Protein AF-A0A353LWE1-F1 (afdb_monomer)

Solvent-accessible surface area (backbone atoms only — not comparable to full-atom values): 15645 Å² total; per-residue (Å²): 136,87,60,65,72,41,51,32,38,30,89,88,64,45,60,30,33,24,75,43,72,78,77,54,36,38,29,34,40,31,90,94,47,74,47,78,42,52,43,58,72,36,57,80,78,50,35,41,57,70,51,67,69,59,40,54,48,51,54,48,54,39,51,53,53,52,50,52,52,51,51,53,50,51,51,52,48,50,52,51,51,52,51,50,52,51,51,53,51,51,53,55,50,51,50,51,61,74,66,60,74,90,57,68,58,28,21,36,41,32,65,41,57,73,72,51,45,53,48,27,70,74,70,39,36,46,74,53,50,60,32,89,60,71,98,56,44,74,38,47,37,60,54,54,68,34,33,41,60,17,39,43,35,37,25,38,62,60,91,88,54,61,64,69,65,23,18,36,43,29,38,27,31,28,18,80,84,46,48,21,76,74,45,72,83,20,64,47,44,39,27,94,77,43,60,50,78,50,54,74,74,57,14,71,74,37,38,46,32,38,43,47,58,45,85,94,46,47,87,56,70,76,91,85,64,78,50,45,44,77,38,46,50,65,47,54,52,45,52,38,51,55,48,33,63,71,28,61,96,45,96,56,24,67,61,44,44,52,38,42,52,51,48,24,60,61,62,75,50,55,80,93,70,61,64,80,71,71,2,27,52,45,64,73,74,108

Sequence (286 aa):
MNLLDEQVTHKSFGQGSVVACDGSYVEVAFALGTKKFVFPDVFGTHLALVDPKLAKFVAGVKKDIEAERREKEAELARKRAAEEAKRQRLLAREKLIKSHKLSPVSQVAFWCDEEEQEKVFAEGKVFTGLKKSGVNAGEPNRLVRLHHNSCCVITAREEDAPEKERRVVGLFMVGESFVGKLCEDGYIPAHSEYRLRLSDEEARKLPFWKYYVNERYPKNMTWNSGRHRYFDNVWAAQILQDIVALKEGTDEYEQVQGFLEHFCEMNRLRETDVPSPNGALVRASA

Foldseek 3Di:
DDQAQFWKQFPPQGIWGWHDDDQQWTWTQGPVGIDIDGPPVCDPPTIDTPDPVVSVVSVVVVVVVVVVVVVVVVVVVVVVVVVVVVVVVLVVLVVCQVPDDFDQWQEKEFEDDPVQVVVCVVVQKHAQDADCDDPRGPWGDQSQSHDQLYKYWYWYDDPPDDLQQIWTFWMFGFDHSDGSVPDRRRITGGHPQGIDGDDPVLRSVGGLQLAAADPVCQLDRDDPPPGMDTDGLLSVLQSLVVVLVVCVPHPCNVSSVVNSVSSCVSNVHDSVPRDGRDGSSNVVVD

Structure (mmCIF, N/CA/C/O backbone):
data_AF-A0A353LWE1-F1
#
_entry.id   AF-A0A353LWE1-F1
#
loop_
_atom_site.group_PDB
_atom_site.id
_atom_site.type_symbol
_atom_site.label_atom_id
_atom_site.label_alt_id
_atom_site.label_comp_id
_atom_site.label_asym_id
_atom_site.label_entity_id
_atom_site.label_seq_id
_atom_site.pdbx_PDB_ins_code
_atom_site.Cartn_x
_atom_site.Cartn_y
_atom_site.Cartn_z
_atom_site.occupancy
_atom_site.B_iso_or_equiv
_atom_site.auth_seq_id
_atom_site.auth_comp_id
_atom_site.auth_asym_id
_atom_site.auth_atom_id
_atom_site.pdbx_PDB_model_num
ATOM 1 N N . MET A 1 1 ? -16.636 1.028 55.916 1.00 60.69 1 MET A N 1
ATOM 2 C CA . MET A 1 1 ? -17.848 1.582 56.561 1.00 60.69 1 MET A CA 1
ATOM 3 C C . MET A 1 1 ? -18.399 0.510 57.484 1.00 60.69 1 MET A C 1
ATOM 5 O O . MET A 1 1 ? -18.414 -0.633 57.051 1.00 60.69 1 MET A O 1
ATOM 9 N N . ASN A 1 2 ? -18.797 0.840 58.715 1.00 74.81 2 ASN A N 1
ATOM 10 C CA . ASN A 1 2 ? -19.420 -0.129 59.614 1.00 74.81 2 ASN A CA 1
ATOM 11 C C . ASN A 1 2 ? -20.916 0.183 59.725 1.00 74.81 2 ASN A C 1
ATOM 13 O O . ASN A 1 2 ? -21.268 1.271 60.164 1.00 74.81 2 ASN A O 1
ATOM 17 N N . LEU A 1 3 ? -21.756 -0.732 59.245 1.00 82.75 3 LEU A N 1
ATOM 18 C CA . LEU A 1 3 ? -23.216 -0.653 59.352 1.00 82.75 3 LEU A CA 1
ATOM 19 C C . LEU A 1 3 ? -23.757 -1.650 60.385 1.00 82.75 3 LEU A C 1
ATOM 21 O O . LEU A 1 3 ? -24.967 -1.777 60.485 1.00 82.75 3 LEU A O 1
ATOM 25 N N . LEU A 1 4 ? -22.896 -2.386 61.101 1.00 85.94 4 LEU A N 1
ATOM 26 C CA . LEU A 1 4 ? -23.334 -3.331 62.132 1.00 85.94 4 LEU A CA 1
ATOM 27 C C . LEU A 1 4 ? -24.161 -2.627 63.209 1.00 85.94 4 LEU A C 1
ATOM 29 O O . LEU A 1 4 ? -23.844 -1.512 63.611 1.00 85.94 4 LEU A O 1
ATOM 33 N N . ASP A 1 5 ? -25.208 -3.317 63.652 1.00 86.81 5 ASP A N 1
ATOM 34 C CA . ASP A 1 5 ? -26.162 -2.917 64.688 1.00 86.81 5 ASP A CA 1
ATOM 35 C C . ASP A 1 5 ? -27.030 -1.691 64.354 1.00 86.81 5 ASP A C 1
ATOM 37 O O . ASP A 1 5 ? -27.892 -1.296 65.145 1.00 86.81 5 ASP A O 1
ATOM 41 N N . GLU A 1 6 ? -26.891 -1.134 63.148 1.00 87.94 6 GLU A N 1
ATOM 42 C CA . GLU A 1 6 ? -27.698 -0.004 62.702 1.00 87.94 6 GLU A CA 1
ATOM 43 C C . GLU A 1 6 ? -29.158 -0.398 62.460 1.00 87.94 6 GLU A C 1
ATOM 45 O O . GLU A 1 6 ? -29.471 -1.448 61.886 1.00 87.94 6 GLU A O 1
ATOM 50 N N . GLN A 1 7 ? -30.068 0.485 62.875 1.00 91.69 7 GLN A N 1
ATOM 51 C CA . GLN A 1 7 ? -31.507 0.288 62.724 1.00 91.69 7 GLN A CA 1
ATOM 52 C C . GLN A 1 7 ? -31.971 0.708 61.329 1.00 91.69 7 GLN A C 1
ATOM 54 O O . GLN A 1 7 ? -31.709 1.821 60.855 1.00 91.69 7 GLN A O 1
ATOM 59 N N . VAL A 1 8 ? -32.721 -0.178 60.680 1.00 91.75 8 VAL A N 1
ATOM 60 C CA . VAL A 1 8 ? -33.311 0.040 59.360 1.00 91.75 8 VAL A CA 1
ATOM 61 C C . VAL A 1 8 ? -34.802 -0.265 59.376 1.00 91.75 8 VAL A C 1
ATOM 63 O O . VAL A 1 8 ? -35.296 -1.079 60.152 1.00 91.75 8 VAL A O 1
ATOM 66 N N . THR A 1 9 ? -35.543 0.378 58.482 1.00 91.00 9 THR A N 1
ATOM 67 C CA . THR A 1 9 ? -36.961 0.093 58.248 1.00 91.00 9 THR A CA 1
ATOM 68 C C . THR A 1 9 ? -37.151 -0.451 56.838 1.00 91.00 9 THR A C 1
ATOM 70 O O . THR A 1 9 ? -36.756 0.189 55.862 1.00 91.00 9 THR A O 1
ATOM 73 N N . HIS A 1 10 ? -37.771 -1.625 56.729 1.00 92.56 10 HIS A N 1
ATOM 74 C CA . HIS A 1 10 ? -38.186 -2.233 55.469 1.00 92.56 10 HIS A CA 1
ATOM 75 C C . HIS A 1 10 ? -39.689 -2.053 55.247 1.00 92.56 10 HIS A C 1
ATOM 77 O O . HIS A 1 10 ? -40.486 -2.292 56.155 1.00 92.56 10 HIS A O 1
ATOM 83 N N . LYS A 1 11 ? -40.101 -1.733 54.014 1.00 85.81 11 LYS A N 1
ATOM 84 C CA . LYS A 1 11 ? -41.517 -1.483 53.664 1.00 85.81 11 LYS A CA 1
ATOM 85 C C . LYS A 1 11 ? -42.469 -2.635 54.016 1.00 85.81 11 LYS A C 1
ATOM 87 O O . LYS A 1 11 ? -43.617 -2.382 54.353 1.00 85.81 11 LYS A O 1
ATOM 92 N N . SER A 1 12 ? -42.001 -3.882 53.934 1.00 86.81 12 SER A N 1
ATOM 93 C CA . SER A 1 12 ? -42.822 -5.085 54.178 1.00 86.81 12 SER A CA 1
ATOM 94 C C . SER A 1 12 ? -42.460 -5.850 55.452 1.00 86.81 12 SER A C 1
ATOM 96 O O . SER A 1 12 ? -43.273 -6.629 55.930 1.00 86.81 12 SER A O 1
ATOM 98 N N . PHE A 1 13 ? -41.243 -5.673 55.980 1.00 87.50 13 PHE A N 1
ATOM 99 C CA . PHE A 1 13 ? -40.741 -6.465 57.118 1.00 87.50 13 PHE A CA 1
ATOM 100 C C . PHE A 1 13 ? -40.644 -5.645 58.409 1.00 87.50 13 PHE A C 1
ATOM 102 O O . PHE A 1 13 ? -40.306 -6.193 59.453 1.00 87.50 13 PHE A O 1
ATOM 109 N N . GLY A 1 14 ? -40.976 -4.351 58.353 1.00 88.56 14 GLY A N 1
ATOM 110 C CA . GLY A 1 14 ? -40.934 -3.466 59.509 1.00 88.56 14 GLY A CA 1
ATOM 111 C C . GLY A 1 14 ? -39.504 -3.113 59.912 1.00 88.56 14 GLY A C 1
ATOM 112 O O . GLY A 1 14 ? -38.623 -2.982 59.060 1.00 88.56 14 GLY A O 1
ATOM 113 N N . GLN A 1 15 ? -39.291 -2.913 61.210 1.00 92.44 15 GLN A N 1
ATOM 114 C CA . GLN A 1 15 ? -37.983 -2.575 61.770 1.00 92.44 15 GLN A CA 1
ATOM 115 C C . GLN A 1 15 ? -37.067 -3.801 61.826 1.00 92.44 15 GLN A C 1
ATOM 117 O O . GLN A 1 15 ? -37.515 -4.910 62.122 1.00 92.44 15 GLN A O 1
ATOM 122 N N . GLY A 1 16 ? -35.784 -3.587 61.555 1.00 92.06 16 GLY A N 1
ATOM 123 C CA . GLY A 1 16 ? -34.746 -4.600 61.690 1.00 92.06 16 GLY A CA 1
ATOM 124 C C . GLY A 1 16 ? -33.384 -3.985 61.992 1.00 92.06 16 GLY A C 1
ATOM 125 O O . GLY A 1 16 ? -33.179 -2.787 61.791 1.00 92.06 16 GLY A O 1
ATOM 126 N N . SER A 1 17 ? -32.454 -4.814 62.457 1.00 93.00 17 SER A N 1
ATOM 127 C CA . SER A 1 17 ? -31.071 -4.427 62.752 1.00 93.00 17 SER A CA 1
ATOM 128 C C . SER A 1 17 ? -30.100 -5.079 61.774 1.00 93.00 17 SER A C 1
ATOM 130 O O . SER A 1 17 ? -30.246 -6.249 61.414 1.00 93.00 17 SER A O 1
ATOM 132 N N . VAL A 1 18 ? -29.104 -4.329 61.312 1.00 92.25 18 VAL A N 1
ATOM 133 C CA . VAL A 1 18 ? -28.056 -4.868 60.438 1.00 92.25 18 VAL A CA 1
ATOM 134 C C . VAL A 1 18 ? -27.132 -5.780 61.248 1.00 92.25 18 VAL A C 1
ATOM 136 O O . VAL A 1 18 ? -26.546 -5.357 62.236 1.00 92.25 18 VAL A O 1
ATOM 139 N N . VAL A 1 19 ? -26.970 -7.027 60.808 1.00 92.69 19 VAL A N 1
ATOM 140 C CA . VAL A 1 19 ? -26.135 -8.038 61.482 1.00 92.69 19 VAL A CA 1
ATOM 141 C C . VAL A 1 19 ? -24.838 -8.346 60.735 1.00 92.69 19 VAL A C 1
ATOM 143 O O . VAL A 1 19 ? -23.894 -8.847 61.336 1.00 92.69 19 VAL A O 1
ATOM 146 N N . ALA A 1 20 ? -24.761 -8.037 59.436 1.00 90.12 20 ALA A N 1
ATOM 147 C CA . ALA A 1 20 ? -23.528 -8.148 58.656 1.00 90.12 20 ALA A CA 1
ATOM 148 C C . ALA A 1 20 ? -23.545 -7.226 57.426 1.00 90.12 20 ALA A C 1
ATOM 150 O O . ALA A 1 20 ? -24.601 -6.950 56.853 1.00 90.12 20 ALA A O 1
ATOM 151 N N . CYS A 1 21 ? -22.367 -6.770 56.994 1.00 86.94 21 CYS A N 1
ATOM 152 C CA . CYS A 1 21 ? -22.181 -6.029 55.747 1.00 86.94 21 CYS A CA 1
ATOM 153 C C . CYS A 1 21 ? -20.771 -6.277 55.192 1.00 86.94 21 CYS A C 1
ATOM 155 O O . CYS A 1 21 ? -19.790 -6.018 55.886 1.00 86.94 21 CYS A O 1
ATOM 157 N N . ASP A 1 22 ? -20.670 -6.761 53.952 1.00 82.31 22 ASP A N 1
ATOM 158 C CA . ASP A 1 22 ? -19.397 -7.116 53.294 1.00 82.31 22 ASP A CA 1
ATOM 159 C C . ASP A 1 22 ? -19.059 -6.214 52.089 1.00 82.31 22 ASP A C 1
ATOM 161 O O . ASP A 1 22 ? -18.153 -6.499 51.308 1.00 82.31 22 ASP A O 1
ATOM 165 N N . GLY A 1 23 ? -19.790 -5.107 51.927 1.00 79.75 23 GLY A N 1
ATOM 166 C CA . GLY A 1 23 ? -19.620 -4.156 50.825 1.00 79.75 23 GLY A CA 1
ATOM 167 C C . GLY A 1 23 ? -20.309 -4.557 49.517 1.00 79.75 23 GLY A C 1
ATOM 168 O O . GLY A 1 23 ? -20.506 -3.692 48.670 1.00 79.75 23 GLY A O 1
ATOM 169 N N . SER A 1 24 ? -20.736 -5.815 49.361 1.00 85.75 24 SER A N 1
ATOM 170 C CA . SER A 1 24 ? -21.603 -6.260 48.252 1.00 85.75 24 SER A CA 1
ATOM 171 C C . SER A 1 24 ? -23.026 -6.546 48.724 1.00 85.75 24 SER A C 1
ATOM 173 O O . SER A 1 24 ? -23.991 -6.342 47.985 1.00 85.75 24 SER A O 1
ATOM 175 N N . TYR A 1 25 ? -23.171 -6.983 49.973 1.00 89.88 25 TYR A N 1
ATOM 176 C CA . TYR A 1 25 ? -24.445 -7.311 50.586 1.00 89.88 25 TYR A CA 1
ATOM 177 C C . TYR A 1 25 ? -24.551 -6.762 52.007 1.00 89.88 25 TYR A C 1
ATOM 179 O O . TYR A 1 25 ? -23.557 -6.570 52.707 1.00 89.88 25 TYR A O 1
ATOM 187 N N . VAL A 1 26 ? -25.795 -6.554 52.433 1.00 92.06 26 VAL A N 1
ATOM 188 C CA . VAL A 1 26 ? -26.170 -6.264 53.816 1.00 92.06 26 VAL A CA 1
ATOM 189 C C . VAL A 1 26 ? -27.161 -7.318 54.298 1.00 92.06 26 VAL A C 1
ATOM 191 O O . VAL A 1 26 ? -28.110 -7.668 53.591 1.00 92.06 26 VAL A O 1
ATOM 194 N N . GLU A 1 27 ? -26.938 -7.838 55.497 1.00 93.44 27 GLU A N 1
ATOM 195 C CA . GLU A 1 27 ? -27.828 -8.781 56.165 1.00 93.44 27 GLU A CA 1
ATOM 196 C C . GLU A 1 27 ? -28.519 -8.084 57.330 1.00 93.44 27 GLU A C 1
ATOM 198 O O . GLU A 1 27 ? -27.875 -7.436 58.153 1.00 93.44 27 GLU A O 1
ATOM 203 N N . VAL A 1 28 ? -29.843 -8.201 57.379 1.00 93.81 28 VAL A N 1
ATOM 204 C CA . VAL A 1 28 ? -30.696 -7.514 58.349 1.00 93.81 28 VAL A CA 1
ATOM 205 C C . VAL A 1 28 ? -31.562 -8.538 59.068 1.00 93.81 28 VAL A C 1
ATOM 207 O O . VAL A 1 28 ? -32.264 -9.320 58.421 1.00 93.81 28 VAL A O 1
ATOM 210 N N . ALA A 1 29 ? -31.526 -8.525 60.396 1.00 94.88 29 ALA A N 1
ATOM 211 C CA . ALA A 1 29 ? -32.402 -9.310 61.250 1.00 94.88 29 ALA A CA 1
ATOM 212 C C . ALA A 1 29 ? -33.735 -8.579 61.458 1.00 94.88 29 ALA A C 1
ATOM 214 O O . ALA A 1 29 ? -33.775 -7.483 62.015 1.00 94.88 29 ALA A O 1
ATOM 215 N N . PHE A 1 30 ? -34.832 -9.197 61.018 1.00 93.44 30 PHE A N 1
ATOM 216 C CA . PHE A 1 30 ? -36.201 -8.761 61.306 1.00 93.44 30 PHE A CA 1
ATOM 217 C C . PHE A 1 30 ? -36.863 -9.717 62.300 1.00 93.44 30 PHE A C 1
ATOM 219 O O . PHE A 1 30 ? -36.387 -10.831 62.518 1.00 93.44 30 PHE A O 1
ATOM 226 N N . ALA A 1 31 ? -38.033 -9.339 62.823 1.00 88.12 31 ALA A N 1
ATOM 227 C CA . ALA A 1 31 ? -38.826 -10.195 63.713 1.00 88.12 31 ALA A CA 1
ATOM 228 C C . ALA A 1 31 ? -39.162 -11.578 63.110 1.00 88.12 31 ALA A C 1
ATOM 230 O O . ALA A 1 31 ? -39.303 -12.554 63.839 1.00 88.12 31 ALA A O 1
ATOM 231 N N . LEU A 1 32 ? -39.270 -11.666 61.778 1.00 84.50 32 LEU A N 1
ATOM 232 C CA . LEU A 1 32 ? -39.581 -12.898 61.039 1.00 84.50 32 LEU A CA 1
ATOM 233 C C . LEU A 1 32 ? -38.331 -13.605 60.472 1.00 84.50 32 LEU A C 1
ATOM 235 O O . LEU A 1 32 ? -38.458 -14.512 59.649 1.00 84.50 32 LEU A O 1
ATOM 239 N N . GLY A 1 33 ? -37.131 -13.183 60.881 1.00 90.38 33 GLY A N 1
ATOM 240 C CA . GLY A 1 33 ? -35.852 -13.789 60.506 1.00 90.38 33 GLY A CA 1
ATOM 241 C C . GLY A 1 33 ? -34.908 -12.859 59.739 1.00 90.38 33 GLY A C 1
ATOM 242 O O . GLY A 1 33 ? -35.242 -11.722 59.395 1.00 90.38 33 GLY A O 1
ATOM 243 N N . THR A 1 34 ? -33.706 -13.363 59.462 1.00 93.69 34 THR A N 1
ATOM 244 C CA . THR A 1 34 ? -32.640 -12.624 58.770 1.00 93.69 34 THR A CA 1
ATOM 245 C C . THR A 1 34 ? -32.831 -12.650 57.255 1.00 93.69 34 THR A C 1
ATOM 247 O O . THR A 1 34 ? -33.134 -13.691 56.666 1.00 93.69 34 THR A O 1
ATOM 250 N N . LYS A 1 35 ? -32.651 -11.499 56.602 1.00 92.75 35 LYS A N 1
ATOM 251 C CA . LYS A 1 35 ? -32.722 -11.344 55.142 1.00 92.75 35 LYS A CA 1
ATOM 252 C C . LYS A 1 35 ? -31.462 -10.667 54.613 1.00 92.75 35 LYS A C 1
ATOM 254 O O . LYS A 1 35 ? -30.941 -9.750 55.240 1.00 92.75 35 LYS A O 1
ATOM 259 N N . LYS A 1 36 ? -31.013 -11.101 53.436 1.00 92.88 36 LYS A N 1
ATOM 260 C CA . LYS A 1 36 ? -29.840 -10.576 52.730 1.00 92.88 36 LYS A CA 1
ATOM 261 C C . LYS A 1 36 ? -30.272 -9.716 51.547 1.00 92.88 36 LYS A C 1
ATOM 263 O O . LYS A 1 36 ? -31.155 -10.117 50.790 1.00 92.88 36 LYS A O 1
ATOM 268 N N . PHE A 1 37 ? -29.639 -8.562 51.375 1.00 92.19 37 PHE A N 1
ATOM 269 C CA . PHE A 1 37 ? -29.932 -7.609 50.306 1.00 92.19 37 PHE A CA 1
ATOM 270 C C . PHE A 1 37 ? -28.657 -7.090 49.647 1.00 92.19 37 PHE A C 1
ATOM 272 O O . PHE A 1 37 ? -27.597 -7.088 50.266 1.00 92.19 37 PHE A O 1
ATOM 279 N N . VAL A 1 38 ? -28.765 -6.613 48.406 1.00 91.00 38 VAL A N 1
ATOM 280 C CA . VAL A 1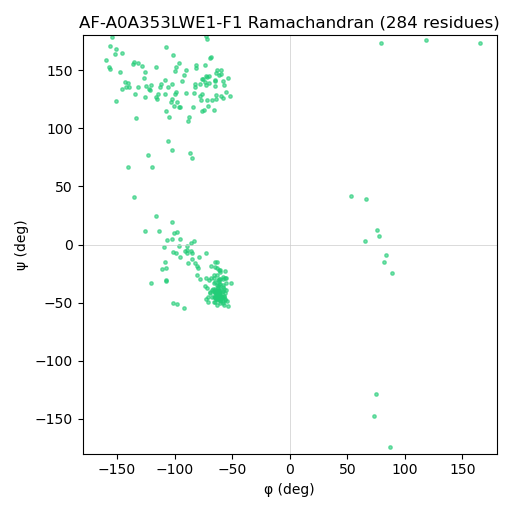 38 ? -27.633 -6.058 47.648 1.00 91.00 38 VAL A CA 1
ATOM 281 C C . VAL A 1 38 ? -27.297 -4.648 48.137 1.00 91.00 38 VAL A C 1
ATOM 283 O O . VAL A 1 38 ? -28.153 -3.760 48.137 1.00 91.00 38 VAL A O 1
ATOM 286 N N . PHE A 1 39 ? -26.045 -4.433 48.529 1.00 88.81 39 PHE A N 1
ATOM 287 C CA . PHE A 1 39 ? -25.507 -3.131 48.912 1.00 88.81 39 PHE A CA 1
ATOM 288 C C . PHE A 1 39 ? -24.876 -2.418 47.699 1.00 88.81 39 PHE A C 1
ATOM 290 O O . PHE A 1 39 ? -24.278 -3.078 46.852 1.00 88.81 39 PHE A O 1
ATOM 297 N N . PRO A 1 40 ? -24.955 -1.078 47.601 1.00 89.75 40 PRO A N 1
ATOM 298 C CA . PRO A 1 40 ? -25.818 -0.170 48.364 1.00 89.75 40 PRO A CA 1
ATOM 299 C C . PRO A 1 40 ? -27.238 -0.071 47.775 1.00 89.75 40 PRO A C 1
ATOM 301 O O . PRO A 1 40 ? -28.055 0.707 48.267 1.00 89.75 40 PRO A O 1
ATOM 304 N N . ASP A 1 41 ? -27.544 -0.837 46.722 1.00 89.25 41 ASP A N 1
ATO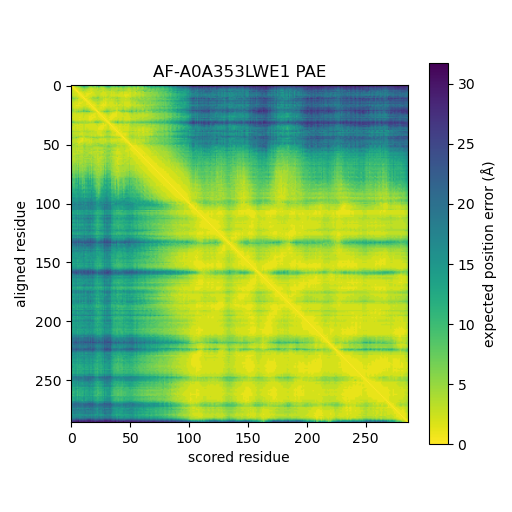M 305 C CA . ASP A 1 41 ? -28.733 -0.655 45.882 1.00 89.25 41 ASP A CA 1
ATOM 306 C C . ASP A 1 41 ? -30.066 -0.800 46.636 1.00 89.25 41 ASP A C 1
ATOM 308 O O . ASP A 1 41 ? -31.029 -0.120 46.274 1.00 89.25 41 ASP A O 1
ATOM 312 N N . VAL A 1 42 ? -30.110 -1.609 47.706 1.00 89.75 42 VAL A N 1
ATOM 313 C CA . VAL A 1 42 ? -31.287 -1.809 48.576 1.00 89.75 42 VAL A CA 1
ATOM 314 C C . VAL A 1 42 ? -31.700 -0.555 49.358 1.00 89.75 42 VAL A C 1
ATOM 316 O O . VAL A 1 42 ? -32.881 -0.382 49.694 1.00 89.75 42 VAL A O 1
ATOM 319 N N . PHE A 1 43 ? -30.745 0.324 49.665 1.00 88.06 43 PHE A N 1
ATOM 320 C CA . PHE A 1 43 ? -31.002 1.519 50.457 1.00 88.06 43 PHE A CA 1
ATOM 321 C C . PHE A 1 43 ? -31.700 2.586 49.599 1.00 88.06 43 PHE A C 1
ATOM 323 O O . PHE A 1 43 ? -31.291 2.894 48.476 1.00 88.06 43 PHE A O 1
ATOM 330 N N . GLY A 1 44 ? -32.802 3.128 50.125 1.00 80.12 44 GLY A N 1
ATOM 331 C CA . GLY A 1 44 ? -33.690 4.083 49.450 1.00 80.12 44 GLY A CA 1
ATOM 332 C C . GLY A 1 44 ? -34.826 3.442 48.637 1.00 80.12 44 GLY A C 1
ATOM 333 O O . GLY A 1 44 ? -35.877 4.058 48.474 1.00 80.12 44 GLY A O 1
ATOM 334 N N . THR A 1 45 ? -34.674 2.197 48.176 1.00 83.69 45 THR A N 1
ATOM 335 C CA . THR A 1 45 ? -35.731 1.429 47.483 1.00 83.69 45 THR A CA 1
ATOM 336 C C . THR A 1 45 ? -36.549 0.593 48.458 1.00 83.69 45 THR A C 1
ATOM 338 O O . THR A 1 45 ? -37.780 0.724 48.503 1.00 83.69 45 THR A O 1
ATOM 341 N N . HIS A 1 46 ? -35.869 -0.237 49.250 1.00 86.81 46 HIS A N 1
ATOM 342 C CA . HIS A 1 46 ? -36.493 -1.223 50.136 1.00 86.81 46 HIS A CA 1
ATOM 343 C C . HIS A 1 46 ? -36.133 -1.022 51.608 1.00 86.81 46 HIS A C 1
ATOM 345 O O . HIS A 1 46 ? -36.994 -1.254 52.455 1.00 86.81 46 HIS A O 1
ATOM 351 N N . LEU A 1 47 ? -34.916 -0.550 51.904 1.00 89.12 47 LEU A N 1
ATOM 352 C CA . LEU A 1 47 ? -34.454 -0.232 53.257 1.00 89.12 47 LEU A CA 1
ATOM 353 C C . LEU A 1 47 ? -34.228 1.271 53.438 1.00 89.12 47 LEU A C 1
ATOM 355 O O . LEU A 1 47 ? -33.611 1.922 52.593 1.00 89.12 47 LEU A O 1
ATOM 359 N N . ALA A 1 48 ? -34.687 1.810 54.565 1.00 89.75 48 ALA A N 1
ATOM 360 C CA . ALA A 1 48 ? -34.377 3.160 55.024 1.00 89.75 48 ALA A CA 1
ATOM 361 C C . ALA A 1 48 ? -33.592 3.091 56.340 1.00 89.75 48 ALA A C 1
ATOM 363 O O . ALA A 1 48 ? -34.039 2.439 57.281 1.00 89.75 48 ALA A O 1
ATOM 364 N N . LEU A 1 49 ? -32.432 3.747 56.399 1.00 89.19 49 LEU A N 1
ATOM 365 C CA . LEU A 1 49 ? -31.661 3.904 57.636 1.00 89.19 49 LEU A CA 1
ATOM 366 C C . LEU A 1 49 ? -32.357 4.905 58.557 1.00 89.19 49 LEU A C 1
ATOM 368 O O . LEU A 1 49 ? -32.824 5.945 58.091 1.00 89.19 49 LEU A O 1
ATOM 372 N N . VAL A 1 50 ? -32.409 4.588 59.850 1.00 87.31 50 VAL A N 1
ATOM 373 C CA . VAL A 1 50 ? -32.988 5.484 60.859 1.00 87.31 50 VAL A CA 1
ATOM 374 C C . VAL A 1 50 ? -32.054 6.666 61.145 1.00 87.31 50 VAL A C 1
ATOM 376 O O . VAL A 1 50 ? -32.548 7.778 61.316 1.00 87.31 50 VAL A O 1
ATOM 379 N N . ASP A 1 51 ? -30.727 6.468 61.133 1.00 86.94 51 ASP A N 1
ATOM 380 C CA . ASP A 1 51 ? -29.755 7.565 61.271 1.00 86.94 51 ASP A CA 1
ATOM 381 C C . ASP A 1 51 ? -29.650 8.396 59.971 1.00 86.94 51 ASP A C 1
ATOM 383 O O . ASP A 1 51 ? -29.154 7.901 58.947 1.00 86.94 51 ASP A O 1
ATOM 387 N N . PRO A 1 52 ? -30.031 9.691 59.997 1.00 84.62 52 PRO A N 1
ATOM 388 C CA . PRO A 1 52 ? -29.937 10.573 58.838 1.00 84.62 52 PRO A CA 1
ATOM 389 C C . PRO A 1 52 ? -28.503 10.790 58.329 1.00 84.62 52 PRO A C 1
ATOM 391 O O . PRO A 1 52 ? -28.307 11.022 57.131 1.00 84.62 52 PRO A O 1
ATOM 394 N N . LYS A 1 53 ? -27.488 10.741 59.207 1.00 85.50 53 LYS A N 1
ATOM 395 C CA . LYS A 1 53 ? -26.081 10.941 58.817 1.00 85.50 53 LYS A CA 1
ATOM 396 C C . LYS A 1 53 ? -25.570 9.749 58.016 1.00 85.50 53 LYS A C 1
ATOM 398 O O . LYS A 1 53 ? -25.039 9.938 56.918 1.00 85.50 53 LYS A O 1
ATOM 403 N N . LEU A 1 54 ? -25.787 8.535 58.520 1.00 84.69 54 LEU A N 1
ATOM 404 C CA . LEU A 1 54 ? -25.459 7.296 57.814 1.00 84.69 54 LEU A CA 1
ATOM 405 C C . LEU A 1 54 ? -26.260 7.147 56.517 1.00 84.69 54 LEU A C 1
ATOM 407 O O . LEU A 1 54 ? -25.682 6.785 55.492 1.00 84.69 54 LEU A O 1
ATOM 411 N N . ALA A 1 55 ? -27.546 7.514 56.509 1.00 85.75 55 ALA A N 1
ATOM 412 C CA . ALA A 1 55 ? -28.364 7.516 55.294 1.00 85.75 55 ALA A CA 1
ATOM 413 C C . ALA A 1 55 ? -27.759 8.399 54.186 1.00 85.75 55 ALA A C 1
ATOM 415 O O . ALA A 1 55 ? -27.662 7.978 53.030 1.00 85.75 55 ALA A O 1
ATOM 416 N N . LYS A 1 56 ? -27.293 9.607 54.538 1.00 86.81 56 LYS A N 1
ATOM 417 C CA . LYS A 1 56 ? -26.623 10.516 53.596 1.00 86.81 56 LYS A CA 1
ATOM 418 C C . LYS A 1 56 ? -25.295 9.945 53.093 1.00 86.81 56 LYS A C 1
ATOM 420 O O . LYS A 1 56 ? -24.981 10.106 51.916 1.00 86.81 56 LYS A O 1
ATOM 425 N N . PHE A 1 57 ? -24.539 9.268 53.957 1.00 85.94 57 PHE A N 1
ATOM 426 C CA . PHE A 1 57 ? -23.293 8.610 53.567 1.00 85.94 57 PHE A CA 1
ATOM 427 C C . PHE A 1 57 ? -23.538 7.457 52.582 1.00 85.94 57 PHE A C 1
ATOM 429 O O . PHE A 1 57 ? -22.915 7.432 51.524 1.00 85.94 57 PHE A O 1
ATOM 436 N N . VAL A 1 58 ? -24.480 6.545 52.869 1.00 87.31 58 VAL A N 1
ATOM 437 C CA . VAL A 1 58 ? -24.824 5.432 51.959 1.00 87.31 58 VAL A CA 1
ATOM 438 C C . VAL A 1 58 ? -25.327 5.952 50.612 1.00 87.31 58 VAL A C 1
ATOM 440 O O . VAL A 1 58 ? -24.974 5.401 49.572 1.00 87.31 58 VAL A O 1
ATOM 443 N N . ALA A 1 59 ? -26.092 7.047 50.602 1.00 87.25 59 ALA A N 1
ATOM 444 C CA . ALA A 1 59 ? -26.499 7.701 49.360 1.00 87.25 59 ALA A CA 1
ATOM 445 C C . ALA A 1 59 ? -25.303 8.250 48.554 1.00 87.25 59 ALA A C 1
ATOM 447 O O . ALA A 1 59 ? -25.339 8.211 47.326 1.00 87.25 59 ALA A O 1
ATOM 448 N N . GLY A 1 60 ? -24.252 8.739 49.223 1.00 88.56 60 GLY A N 1
ATOM 449 C CA . GLY A 1 60 ? -22.980 9.107 48.589 1.00 88.56 60 GLY A CA 1
ATOM 450 C C . GLY A 1 60 ? -22.288 7.897 47.961 1.00 88.56 60 GLY A C 1
ATOM 451 O O . GLY A 1 60 ? -22.053 7.894 46.759 1.00 88.56 60 GLY A O 1
ATOM 452 N N . VAL A 1 61 ? -22.107 6.823 48.736 1.00 88.44 61 VAL A N 1
ATOM 453 C CA . VAL A 1 61 ? -21.509 5.560 48.258 1.00 88.44 61 VAL A CA 1
ATOM 454 C C . VAL A 1 61 ? -22.267 4.991 47.055 1.00 88.44 61 VAL A C 1
ATOM 456 O O . VAL A 1 61 ? -21.656 4.542 46.089 1.00 88.44 61 VAL A O 1
ATOM 459 N N . LYS A 1 62 ? -23.604 5.038 47.075 1.00 88.19 62 LYS A N 1
ATOM 460 C CA . LYS A 1 62 ? -24.435 4.609 45.944 1.00 88.19 62 LYS A CA 1
ATOM 461 C C . LYS A 1 62 ? -24.181 5.441 44.691 1.00 88.19 62 LYS A C 1
ATOM 463 O O . LYS A 1 62 ? -24.036 4.867 43.618 1.00 88.19 62 LYS A O 1
ATOM 468 N N . LYS A 1 63 ? -24.088 6.768 44.819 1.00 90.31 63 LYS A N 1
ATOM 469 C CA . LYS A 1 63 ? -23.764 7.649 43.687 1.00 90.31 63 LYS A CA 1
ATOM 470 C C . LYS A 1 63 ? -22.383 7.357 43.111 1.00 90.31 63 LYS A C 1
ATOM 472 O O . LYS A 1 63 ? -22.258 7.322 41.892 1.00 90.31 63 LYS A O 1
ATOM 477 N N . ASP A 1 64 ? -21.389 7.124 43.962 1.00 90.31 64 ASP A N 1
ATOM 478 C CA . ASP A 1 64 ? -20.024 6.817 43.524 1.00 90.31 64 ASP A CA 1
ATOM 479 C C . ASP A 1 64 ? -19.979 5.477 42.769 1.00 90.31 64 ASP A C 1
ATOM 481 O O . ASP A 1 64 ? -19.440 5.404 41.666 1.00 90.31 64 ASP A O 1
ATOM 485 N N . ILE A 1 65 ? -20.646 4.441 43.294 1.00 89.06 65 ILE A N 1
ATOM 486 C CA . ILE A 1 65 ? -20.761 3.128 42.637 1.00 89.06 65 ILE A CA 1
ATOM 487 C C . ILE A 1 65 ? -21.537 3.225 41.315 1.00 89.06 65 ILE A C 1
ATOM 489 O O . ILE A 1 65 ? -21.144 2.615 40.321 1.00 89.06 65 ILE A O 1
ATOM 493 N N . GLU A 1 66 ? -22.632 3.987 41.261 1.00 91.00 66 GLU A N 1
ATOM 494 C CA . GLU A 1 66 ? -23.378 4.223 40.017 1.00 91.00 66 GLU A CA 1
ATOM 495 C C . GLU A 1 66 ? -22.543 4.993 38.983 1.00 91.00 66 GLU A C 1
ATOM 497 O O . GLU A 1 66 ? -22.609 4.678 37.793 1.00 91.00 66 GLU A O 1
ATOM 502 N N . ALA A 1 67 ? -21.750 5.979 39.411 1.00 94.00 67 ALA A N 1
ATOM 503 C CA . ALA A 1 67 ? -20.842 6.715 38.538 1.00 94.00 67 ALA A CA 1
ATOM 504 C C . ALA A 1 67 ? -19.756 5.795 37.959 1.00 94.00 67 ALA A C 1
ATOM 506 O O . ALA A 1 67 ? -19.557 5.790 36.745 1.00 94.00 67 ALA A O 1
ATOM 507 N N . GLU A 1 68 ? -19.140 4.949 38.790 1.00 93.69 68 GLU A N 1
ATOM 508 C CA . GLU A 1 68 ? -18.144 3.964 38.355 1.00 93.69 68 GLU A CA 1
ATOM 509 C C . GLU A 1 68 ? -18.746 2.930 37.385 1.00 93.69 68 GLU A C 1
ATOM 511 O O . GLU A 1 68 ? -18.142 2.598 36.362 1.00 93.69 68 GLU A O 1
ATOM 516 N N . ARG A 1 69 ? -19.968 2.438 37.653 1.00 92.81 69 ARG A N 1
ATOM 517 C CA . ARG A 1 69 ? -20.694 1.540 36.734 1.00 92.81 69 ARG A CA 1
ATOM 518 C C . ARG A 1 69 ? -20.933 2.209 35.377 1.00 92.81 69 ARG A C 1
ATOM 520 O O . ARG A 1 69 ? -20.643 1.600 34.350 1.00 92.81 69 ARG A O 1
ATOM 527 N N . ARG A 1 70 ? -21.390 3.468 35.361 1.00 95.56 70 ARG A N 1
ATOM 528 C CA . ARG A 1 70 ? -21.604 4.241 34.121 1.00 95.56 70 ARG A CA 1
ATOM 529 C C . ARG A 1 70 ? -20.309 4.467 33.350 1.00 95.56 70 ARG A C 1
ATOM 531 O O . ARG A 1 70 ? -20.317 4.379 32.126 1.00 95.56 70 ARG A O 1
ATOM 538 N N . GLU A 1 71 ? -19.207 4.750 34.040 1.00 96.44 71 GLU A N 1
ATOM 539 C CA . GLU A 1 71 ? -17.898 4.920 33.407 1.00 96.44 71 GLU A CA 1
ATOM 540 C C . GLU A 1 71 ? -17.425 3.619 32.746 1.00 96.44 71 GLU A C 1
ATOM 542 O O . GLU A 1 71 ? -17.072 3.629 31.565 1.00 96.44 71 GLU A O 1
ATOM 547 N N . LYS A 1 72 ? -17.524 2.482 33.448 1.00 96.31 72 LYS A N 1
ATOM 548 C CA . LYS A 1 72 ? -17.188 1.153 32.903 1.00 96.31 72 LYS A CA 1
ATOM 549 C C . LYS A 1 72 ? -18.063 0.771 31.711 1.00 96.31 72 LYS A C 1
ATOM 551 O O . LYS A 1 72 ? -17.560 0.258 30.711 1.00 96.31 72 LYS A O 1
ATOM 556 N N . GLU A 1 73 ? -19.367 1.029 31.784 1.00 96.31 73 GLU A N 1
ATOM 557 C CA . GLU A 1 73 ? -20.291 0.801 30.668 1.00 96.31 73 GLU A CA 1
ATOM 558 C C . GLU A 1 73 ? -19.955 1.690 29.466 1.00 96.31 73 GLU A C 1
ATOM 560 O O . GLU A 1 73 ? -19.934 1.206 28.332 1.00 96.31 73 GLU A O 1
ATOM 565 N N . ALA A 1 74 ? -19.632 2.965 29.698 1.00 96.81 74 ALA A N 1
ATOM 566 C CA . ALA A 1 74 ? -19.228 3.889 28.645 1.00 96.81 74 ALA A CA 1
ATOM 567 C C . ALA A 1 74 ? -17.896 3.474 28.003 1.00 96.81 74 ALA A C 1
ATOM 569 O O . ALA A 1 74 ? -17.756 3.536 26.780 1.00 96.81 74 ALA A O 1
ATOM 570 N N . GLU A 1 75 ? -16.926 3.013 28.793 1.00 97.31 75 GLU A N 1
ATOM 571 C CA . GLU A 1 75 ? -15.655 2.484 28.296 1.00 97.31 75 GLU A CA 1
ATOM 572 C C . GLU A 1 75 ? -15.871 1.226 27.441 1.00 97.31 75 GLU A C 1
ATOM 574 O O . GLU A 1 75 ? -15.353 1.132 26.324 1.00 97.31 75 GLU A O 1
ATOM 579 N N . LEU A 1 76 ? -16.686 0.281 27.918 1.00 97.06 76 LEU A N 1
ATOM 580 C CA . LEU A 1 76 ? -17.023 -0.934 27.179 1.00 97.06 76 LEU A CA 1
ATOM 581 C C . LEU A 1 76 ? -17.779 -0.616 25.882 1.00 97.06 76 LEU A C 1
ATOM 583 O O . LEU A 1 76 ? -17.484 -1.199 24.838 1.00 97.06 76 LEU A O 1
ATOM 587 N N . ALA A 1 77 ? -18.716 0.333 25.920 1.00 97.06 77 ALA A N 1
ATOM 588 C CA . ALA A 1 77 ? -19.433 0.803 24.740 1.00 97.06 77 ALA A CA 1
ATOM 589 C C . ALA A 1 77 ? -18.485 1.460 23.726 1.00 97.06 77 ALA A C 1
ATOM 591 O O . ALA A 1 77 ? -18.569 1.159 22.536 1.00 97.06 77 ALA A O 1
ATOM 592 N N . ARG A 1 78 ? -17.529 2.286 24.179 1.00 96.69 78 ARG A N 1
ATOM 593 C CA . ARG A 1 78 ? -16.488 2.880 23.319 1.00 96.69 78 ARG A CA 1
ATOM 594 C C . ARG A 1 78 ? -15.608 1.814 22.671 1.00 96.69 78 ARG A C 1
ATOM 596 O O . ARG A 1 78 ? -15.361 1.893 21.470 1.00 96.69 78 ARG A O 1
ATOM 603 N N . LYS A 1 79 ? -15.174 0.804 23.433 1.00 96.75 79 LYS A N 1
ATOM 604 C CA . LYS A 1 79 ? -14.387 -0.329 22.916 1.00 96.75 79 LYS A CA 1
ATOM 605 C C . LYS A 1 79 ? -15.156 -1.102 21.841 1.00 96.75 79 LYS A C 1
ATOM 607 O O . LYS A 1 79 ? -14.626 -1.302 20.751 1.00 96.75 79 LYS A O 1
ATOM 612 N N . ARG A 1 80 ? -16.420 -1.453 22.107 1.00 96.81 80 ARG A N 1
ATOM 613 C CA . ARG A 1 80 ? -17.298 -2.140 21.141 1.00 96.81 80 ARG A CA 1
ATOM 614 C C . ARG A 1 80 ? -17.533 -1.309 19.879 1.00 96.81 80 ARG A C 1
ATOM 616 O O . ARG A 1 80 ? -17.402 -1.830 18.778 1.00 96.81 80 ARG A O 1
ATOM 623 N N . ALA A 1 81 ? -17.812 -0.014 20.026 1.00 97.25 81 ALA A N 1
ATOM 624 C CA . ALA A 1 81 ? -18.007 0.888 18.892 1.00 97.25 81 ALA A CA 1
ATOM 625 C C . ALA A 1 81 ? -16.735 1.028 18.038 1.00 97.25 81 ALA A C 1
ATOM 627 O O . ALA A 1 81 ? -16.809 1.027 16.810 1.00 97.25 81 ALA A O 1
ATOM 628 N N . ALA A 1 82 ? -15.558 1.106 18.668 1.00 96.88 82 ALA A N 1
ATOM 629 C CA . ALA A 1 82 ? -14.281 1.150 17.960 1.00 96.88 82 ALA A CA 1
ATOM 630 C C . ALA A 1 82 ? -13.999 -0.157 17.196 1.00 96.88 82 ALA A C 1
ATOM 632 O O . ALA A 1 82 ? -13.542 -0.117 16.050 1.00 96.88 82 ALA A O 1
ATOM 633 N N . GLU A 1 83 ? -14.300 -1.308 17.799 1.00 96.56 83 GLU A N 1
ATOM 634 C CA . GLU A 1 83 ? -14.168 -2.619 17.159 1.00 96.56 83 GLU A CA 1
ATOM 635 C C . GLU A 1 83 ? -15.122 -2.771 15.966 1.00 96.56 83 GLU A C 1
ATOM 637 O O . GLU A 1 83 ? -14.702 -3.176 14.879 1.00 96.56 83 GLU A O 1
ATOM 642 N N . GLU A 1 84 ? -16.385 -2.375 16.124 1.00 96.38 84 GLU A N 1
ATOM 643 C CA . GLU A 1 84 ? -17.368 -2.408 15.045 1.00 96.38 84 GLU A CA 1
ATOM 644 C C . GLU A 1 84 ? -16.979 -1.468 13.899 1.00 96.38 84 GLU A C 1
ATOM 646 O O . GLU A 1 84 ? -16.985 -1.875 12.735 1.00 96.38 84 GLU A O 1
ATOM 651 N N . ALA A 1 85 ? -16.544 -0.243 14.208 1.00 95.69 85 ALA A N 1
ATOM 652 C CA . ALA A 1 85 ? -16.034 0.694 13.212 1.00 95.69 85 ALA A CA 1
ATOM 653 C C . ALA A 1 85 ? -14.818 0.121 12.461 1.00 95.69 85 ALA A C 1
ATOM 655 O O . ALA A 1 85 ? -14.730 0.242 11.235 1.00 95.69 85 ALA A O 1
ATOM 656 N N . LYS A 1 86 ? -13.897 -0.559 13.160 1.00 94.81 86 LYS A N 1
ATOM 657 C CA . LYS A 1 86 ? -12.769 -1.264 12.531 1.00 94.81 86 LYS A CA 1
ATOM 658 C C . LYS A 1 86 ? -13.262 -2.374 11.599 1.00 94.81 86 LYS A C 1
ATOM 660 O O . LYS A 1 86 ? -12.798 -2.457 10.462 1.00 94.81 86 LYS A O 1
ATOM 665 N N . ARG A 1 87 ? -14.230 -3.186 12.033 1.00 95.00 87 ARG A N 1
ATOM 666 C CA . ARG A 1 87 ? -14.826 -4.257 11.220 1.00 95.00 87 ARG A CA 1
ATOM 667 C C . ARG A 1 87 ? -15.506 -3.710 9.965 1.00 95.00 87 ARG A C 1
ATOM 669 O O . ARG A 1 87 ? -15.283 -4.233 8.876 1.00 95.00 87 ARG A O 1
ATOM 676 N N . GLN A 1 88 ? -16.285 -2.637 10.087 1.00 94.44 88 GLN A N 1
ATOM 677 C CA . GLN A 1 88 ? -16.940 -1.991 8.948 1.00 94.44 88 GLN A CA 1
ATOM 678 C C . GLN A 1 88 ? -15.919 -1.449 7.937 1.00 94.44 88 GLN A C 1
ATOM 680 O O . GLN A 1 88 ? -16.092 -1.643 6.733 1.00 94.44 88 GLN A O 1
ATOM 685 N N . ARG A 1 89 ? -14.820 -0.839 8.407 1.00 91.44 89 ARG A N 1
ATOM 686 C CA . ARG A 1 89 ? -13.719 -0.377 7.541 1.00 91.44 89 ARG A CA 1
ATOM 687 C C . ARG A 1 89 ? -13.063 -1.529 6.778 1.00 91.44 89 ARG A C 1
ATOM 689 O O . ARG A 1 89 ? -12.825 -1.393 5.579 1.00 91.44 89 ARG A O 1
ATOM 696 N N . LEU A 1 90 ? -12.809 -2.660 7.440 1.00 91.50 90 LEU A N 1
ATOM 697 C CA . LEU A 1 90 ? -12.247 -3.853 6.796 1.00 91.50 90 LEU A CA 1
ATOM 698 C C . LEU A 1 90 ? -13.185 -4.407 5.718 1.00 91.50 90 LEU A C 1
ATOM 700 O O . LEU A 1 90 ? -12.753 -4.617 4.589 1.00 91.50 90 LEU A O 1
ATOM 704 N N . LEU A 1 91 ? -14.477 -4.544 6.025 1.00 92.75 91 LEU A N 1
ATOM 705 C CA . LEU A 1 91 ? -15.479 -5.007 5.060 1.00 92.75 91 LEU A CA 1
ATOM 706 C C . LEU A 1 91 ? -15.615 -4.055 3.862 1.00 92.75 91 LEU A C 1
ATOM 708 O O . LEU A 1 91 ? -15.755 -4.501 2.724 1.00 92.75 91 LEU A O 1
ATOM 712 N N . ALA A 1 92 ? -15.572 -2.740 4.089 1.00 91.50 92 ALA A N 1
ATOM 713 C CA . ALA A 1 92 ? -15.600 -1.752 3.012 1.00 91.50 92 ALA A CA 1
ATOM 714 C C . ALA A 1 92 ? -14.366 -1.869 2.102 1.00 91.50 92 ALA A C 1
ATOM 716 O O . ALA A 1 92 ? -14.493 -1.826 0.877 1.00 91.50 92 ALA A O 1
ATOM 717 N N . ARG A 1 93 ? -13.183 -2.072 2.692 1.00 91.12 93 ARG A N 1
ATOM 718 C CA . ARG A 1 93 ? -11.926 -2.284 1.964 1.00 91.12 93 ARG A CA 1
ATOM 719 C C . ARG A 1 93 ? -11.954 -3.570 1.141 1.00 91.12 93 ARG A C 1
ATOM 721 O O . ARG A 1 93 ? -11.632 -3.537 -0.041 1.00 91.12 93 ARG A O 1
ATOM 728 N N . GLU A 1 94 ? -12.409 -4.672 1.728 1.00 91.00 94 GLU A N 1
ATOM 729 C CA . GLU A 1 94 ? -12.541 -5.964 1.048 1.00 91.00 94 GLU A CA 1
ATOM 730 C C . GLU A 1 94 ? -13.505 -5.886 -0.146 1.00 91.00 94 GLU A C 1
ATOM 732 O O . GLU A 1 94 ? -13.216 -6.407 -1.223 1.00 91.00 94 GLU A O 1
ATOM 737 N N . LYS A 1 95 ? -14.629 -5.172 0.003 1.00 92.00 95 LYS A N 1
ATOM 738 C CA . LYS A 1 95 ? -15.559 -4.915 -1.106 1.00 92.00 95 LYS A CA 1
ATOM 739 C C . LYS A 1 95 ? -14.888 -4.162 -2.252 1.00 92.00 95 LYS A C 1
ATOM 741 O O . LYS A 1 95 ? -15.080 -4.540 -3.405 1.00 92.00 95 LYS A O 1
ATOM 746 N N . LEU A 1 96 ? -14.094 -3.129 -1.952 1.00 91.00 96 LEU A N 1
ATOM 747 C CA . LEU A 1 96 ? -13.345 -2.399 -2.980 1.00 91.00 96 LEU A CA 1
ATOM 748 C C . LEU A 1 96 ? -12.366 -3.320 -3.704 1.00 91.00 96 LEU A C 1
ATOM 750 O O . LEU A 1 96 ? -12.342 -3.302 -4.932 1.00 91.00 96 LEU A O 1
ATOM 754 N N . ILE A 1 97 ? -11.663 -4.172 -2.955 1.00 90.00 97 ILE A N 1
ATOM 755 C CA . ILE A 1 97 ? -10.712 -5.131 -3.511 1.00 90.00 97 ILE A CA 1
ATOM 756 C C . ILE A 1 97 ? -11.399 -6.106 -4.469 1.00 90.00 97 ILE A C 1
ATOM 758 O O . ILE A 1 97 ? -10.978 -6.241 -5.615 1.00 90.00 97 ILE A O 1
ATOM 762 N N . LYS A 1 98 ? -12.509 -6.715 -4.039 1.00 89.00 98 LYS A N 1
ATOM 763 C CA . LYS A 1 98 ? -13.295 -7.659 -4.852 1.00 89.00 98 LYS A CA 1
ATOM 764 C C . LYS A 1 98 ? -13.945 -7.012 -6.075 1.00 89.00 98 LYS A C 1
ATOM 766 O O . LYS A 1 98 ? -14.113 -7.663 -7.099 1.00 89.00 98 LYS A O 1
ATOM 771 N N . SER A 1 99 ? -14.326 -5.740 -5.976 1.00 90.38 99 SER A N 1
ATOM 772 C CA . SER A 1 99 ? -14.931 -4.987 -7.084 1.00 90.38 99 SER A CA 1
ATOM 773 C C . SER A 1 99 ? -13.911 -4.341 -8.029 1.00 90.38 99 SER A C 1
ATOM 775 O O . SER A 1 99 ? -14.305 -3.632 -8.960 1.00 90.38 99 SER A O 1
ATOM 777 N N . HIS A 1 100 ? -12.611 -4.541 -7.786 1.00 90.75 100 HIS A N 1
ATOM 778 C CA . HIS A 1 100 ? -11.558 -3.898 -8.554 1.00 90.75 100 HIS A CA 1
ATOM 779 C C . HIS A 1 100 ? -11.584 -4.342 -10.019 1.00 90.75 100 HIS A C 1
ATOM 781 O O . HIS A 1 100 ? -11.588 -5.529 -10.342 1.00 90.75 100 HIS A O 1
ATOM 787 N N . LYS A 1 101 ? -11.578 -3.354 -10.915 1.00 91.69 101 LYS A N 1
ATOM 788 C CA . LYS A 1 101 ? -11.441 -3.561 -12.354 1.00 91.69 101 LYS A CA 1
ATOM 789 C C . LYS A 1 101 ? -10.019 -3.209 -12.755 1.00 91.69 101 LYS A C 1
ATOM 791 O O . LYS A 1 101 ? -9.601 -2.070 -12.547 1.00 91.69 101 LYS A O 1
ATOM 796 N N . LEU A 1 102 ? -9.328 -4.172 -13.359 1.00 93.12 102 LEU A N 1
ATOM 797 C CA . LEU A 1 102 ? -7.970 -3.978 -13.848 1.00 93.12 102 LEU A CA 1
ATOM 798 C C . LEU A 1 102 ? -7.938 -2.855 -14.885 1.00 93.12 102 LEU A C 1
ATOM 800 O O . LEU A 1 102 ? -8.705 -2.845 -15.850 1.00 93.12 102 LEU A O 1
ATOM 804 N N . SER A 1 103 ? -7.040 -1.905 -14.656 1.00 93.56 103 SER A N 1
ATOM 805 C CA . SER A 1 103 ? -6.671 -0.886 -15.629 1.00 93.56 103 SER A CA 1
ATOM 806 C C . SER A 1 103 ? -5.451 -1.388 -16.399 1.00 93.56 103 SER A C 1
ATOM 808 O O 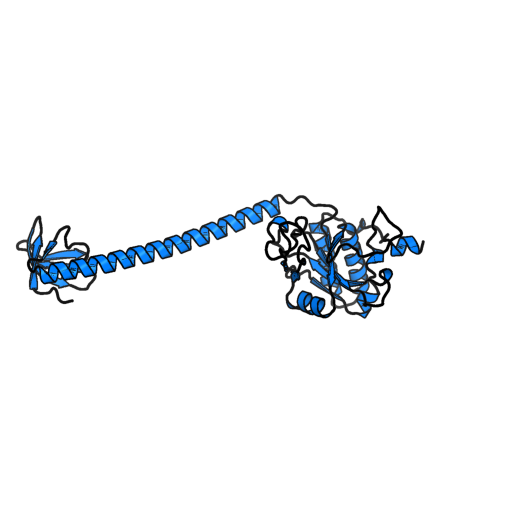. SER A 1 103 ? -4.558 -1.947 -15.767 1.00 93.56 103 SER A O 1
ATOM 810 N N . PRO A 1 104 ? -5.351 -1.158 -17.720 1.00 93.75 104 PRO A N 1
ATOM 811 C CA . PRO A 1 104 ? -4.122 -1.444 -18.463 1.00 93.75 104 PRO A CA 1
ATOM 812 C C . PRO A 1 104 ? -2.949 -0.559 -18.013 1.00 93.75 104 PRO A C 1
ATOM 814 O O . PRO A 1 104 ? -1.797 -0.914 -18.225 1.00 93.75 104 PRO A O 1
ATOM 817 N N . VAL A 1 105 ? -3.250 0.571 -17.359 1.00 95.31 105 VAL A N 1
ATOM 818 C CA . VAL A 1 105 ? -2.289 1.561 -16.864 1.00 95.31 105 VAL A CA 1
ATOM 819 C C . VAL A 1 105 ? -2.497 1.740 -15.358 1.00 95.31 105 VAL A C 1
ATOM 821 O O . VAL A 1 105 ? -3.172 2.683 -14.916 1.00 95.31 105 VAL A O 1
ATOM 824 N N . SER A 1 106 ? -2.005 0.787 -14.566 1.00 96.06 106 SER A N 1
ATOM 825 C CA . SER A 1 106 ? -2.058 0.822 -13.093 1.00 96.06 106 SER A CA 1
ATOM 826 C C . SER A 1 106 ? -0.700 0.648 -12.424 1.00 96.06 106 SER A C 1
ATOM 828 O O . SER A 1 106 ? -0.657 0.465 -11.212 1.00 96.06 106 SER A O 1
ATOM 830 N N . GLN A 1 107 ? 0.396 0.727 -13.171 1.00 98.31 107 GLN A N 1
ATOM 831 C CA . GLN A 1 107 ? 1.749 0.660 -12.620 1.00 98.31 107 GLN A CA 1
ATOM 832 C C . GLN A 1 107 ? 2.287 2.066 -12.407 1.00 98.31 107 GLN A C 1
ATOM 834 O O . GLN A 1 107 ? 1.810 3.007 -13.050 1.00 98.31 107 GLN A O 1
ATOM 839 N N . VAL A 1 108 ? 3.244 2.244 -11.499 1.00 98.31 108 VAL A N 1
ATOM 840 C CA . VAL A 1 108 ? 3.788 3.573 -11.207 1.00 98.31 108 VAL A CA 1
ATOM 841 C C . VAL A 1 108 ? 5.302 3.562 -11.135 1.00 98.31 108 VAL A C 1
ATOM 843 O O . VAL A 1 108 ? 5.898 2.746 -10.446 1.00 98.31 108 VAL A O 1
ATOM 846 N N . ALA A 1 109 ? 5.927 4.485 -11.855 1.00 98.38 109 ALA A N 1
ATOM 847 C CA . ALA A 1 109 ? 7.347 4.755 -11.743 1.00 98.38 109 ALA A CA 1
ATOM 848 C C . ALA A 1 109 ? 7.536 5.970 -10.837 1.00 98.38 109 ALA A C 1
ATOM 850 O O . ALA A 1 109 ? 6.870 6.989 -11.040 1.00 98.38 109 ALA A O 1
ATOM 851 N N . PHE A 1 110 ? 8.433 5.871 -9.864 1.00 98.25 110 PHE A N 1
ATOM 852 C CA . PHE A 1 110 ? 8.842 6.949 -8.973 1.00 98.25 110 PHE A CA 1
ATOM 853 C C . PHE A 1 110 ? 10.252 7.403 -9.312 1.00 98.25 110 PHE A C 1
ATOM 855 O O . PHE A 1 110 ? 11.117 6.588 -9.627 1.00 98.25 110 PHE A O 1
ATOM 862 N N . TRP A 1 111 ? 10.487 8.707 -9.227 1.00 96.12 111 TRP A N 1
ATOM 863 C CA . TRP A 1 111 ? 11.837 9.247 -9.169 1.00 96.12 111 TRP A CA 1
ATOM 864 C C . TRP A 1 111 ? 12.210 9.454 -7.703 1.00 96.12 111 TRP A C 1
ATOM 866 O O . TRP A 1 111 ? 11.539 10.225 -7.012 1.00 96.12 111 TRP A O 1
ATOM 876 N N . CYS A 1 112 ? 13.249 8.748 -7.263 1.00 96.06 112 CYS A N 1
ATOM 877 C CA . CYS A 1 112 ? 13.818 8.849 -5.925 1.00 96.06 112 CYS A CA 1
ATOM 878 C C . CYS A 1 112 ? 15.311 9.168 -6.030 1.00 96.06 112 CYS A C 1
ATOM 880 O O . CYS A 1 112 ? 16.013 8.576 -6.854 1.00 96.06 112 CYS A O 1
ATOM 882 N N . ASP A 1 113 ? 15.785 10.098 -5.205 1.00 94.12 113 ASP A N 1
ATOM 883 C CA . ASP A 1 113 ? 17.220 10.289 -4.980 1.00 94.12 113 ASP A CA 1
ATOM 884 C C . ASP A 1 113 ? 17.802 9.143 -4.127 1.00 94.12 113 ASP A C 1
ATOM 886 O O . ASP A 1 113 ? 17.100 8.187 -3.792 1.00 94.12 113 ASP A O 1
ATOM 890 N N . GLU A 1 114 ? 19.103 9.176 -3.850 1.00 93.62 114 GLU A N 1
ATOM 891 C CA . GLU A 1 114 ? 19.801 8.104 -3.129 1.00 93.62 114 GLU A CA 1
ATOM 892 C C . GLU A 1 114 ? 19.310 7.946 -1.679 1.00 93.62 114 GLU A C 1
ATOM 894 O O . GLU A 1 114 ? 19.042 6.829 -1.234 1.00 93.62 114 GLU A O 1
ATOM 899 N N . GLU A 1 115 ? 19.087 9.051 -0.961 1.00 95.31 115 GLU A N 1
ATOM 900 C CA . GLU A 1 115 ? 18.585 9.021 0.418 1.00 95.31 115 GLU A CA 1
ATOM 901 C C . GLU A 1 115 ? 17.160 8.447 0.474 1.00 95.31 115 GLU A C 1
ATOM 903 O O . GLU A 1 115 ? 16.812 7.651 1.353 1.00 95.31 115 GLU A O 1
ATOM 908 N N . GLU A 1 116 ? 16.317 8.828 -0.483 1.00 95.56 116 GLU A N 1
ATOM 909 C CA . GLU A 1 116 ? 14.965 8.305 -0.608 1.00 95.56 116 GLU A CA 1
ATOM 910 C C . GLU A 1 116 ? 14.948 6.826 -0.981 1.00 95.56 116 GLU A C 1
ATOM 912 O O . GLU A 1 116 ? 14.111 6.091 -0.457 1.00 95.56 116 GLU A O 1
ATOM 917 N N . GLN A 1 117 ? 15.853 6.371 -1.850 1.00 96.50 117 GLN A N 1
ATOM 918 C CA . GLN A 1 117 ? 15.985 4.952 -2.180 1.00 96.50 117 GLN A CA 1
ATOM 919 C C . GLN A 1 117 ? 16.266 4.124 -0.924 1.00 96.50 117 GLN A C 1
ATOM 921 O O . GLN A 1 117 ? 15.552 3.149 -0.677 1.00 96.50 117 GLN A O 1
ATOM 926 N N . GLU A 1 118 ? 17.230 4.539 -0.095 1.00 97.00 118 GLU A N 1
ATOM 927 C CA . GLU A 1 118 ? 17.531 3.848 1.164 1.00 97.00 118 GLU A CA 1
ATOM 928 C C . GLU A 1 118 ? 16.298 3.748 2.065 1.00 97.00 118 GLU A C 1
ATOM 930 O O . GLU A 1 118 ? 15.948 2.662 2.530 1.00 97.00 118 GLU A O 1
ATOM 935 N N . LYS A 1 119 ? 15.569 4.856 2.245 1.00 97.38 119 LYS A N 1
ATOM 936 C CA . LYS A 1 119 ? 14.336 4.872 3.047 1.00 97.38 119 LYS A CA 1
ATOM 937 C C . LYS A 1 119 ? 13.258 3.963 2.469 1.00 97.38 119 LYS A C 1
ATOM 939 O O . LYS A 1 119 ? 12.606 3.241 3.220 1.00 97.38 119 LYS A O 1
ATOM 944 N N . VAL A 1 120 ? 13.066 3.967 1.150 1.00 97.69 120 VAL A N 1
ATOM 945 C CA . VAL A 1 120 ? 12.046 3.143 0.487 1.00 97.69 120 VAL A CA 1
ATOM 946 C C . VAL A 1 120 ? 12.309 1.658 0.715 1.00 97.69 120 VAL A C 1
ATOM 948 O O . VAL A 1 120 ? 11.380 0.929 1.069 1.00 97.69 120 VAL A O 1
ATOM 951 N N . PHE A 1 121 ? 13.552 1.205 0.546 1.00 96.50 121 PHE A N 1
ATOM 952 C CA . PHE A 1 121 ? 13.890 -0.210 0.709 1.00 96.50 121 PHE A CA 1
ATOM 953 C C . PHE A 1 121 ? 14.013 -0.631 2.180 1.00 96.50 121 PHE A C 1
ATOM 955 O O . PHE A 1 121 ? 13.669 -1.769 2.501 1.00 96.50 121 PHE A O 1
ATOM 962 N N . ALA A 1 122 ? 14.416 0.273 3.080 1.00 96.94 122 ALA A N 1
ATOM 963 C CA . ALA A 1 122 ? 14.459 0.011 4.519 1.00 96.94 122 ALA A CA 1
ATOM 964 C C . ALA A 1 122 ? 13.057 -0.038 5.152 1.00 96.94 122 ALA A C 1
ATOM 966 O O . ALA A 1 122 ? 12.745 -0.959 5.904 1.00 96.94 122 ALA A O 1
ATOM 967 N N . GLU A 1 123 ? 12.192 0.933 4.841 1.00 96.88 123 GLU A N 1
ATOM 968 C CA . GLU A 1 123 ? 10.849 1.033 5.429 1.00 96.88 123 GLU A CA 1
ATOM 969 C C . GLU A 1 123 ? 9.787 0.241 4.652 1.00 96.88 123 GLU A C 1
ATOM 971 O O . GLU A 1 123 ? 8.693 0.008 5.168 1.00 96.88 123 GLU A O 1
ATOM 976 N N . GLY A 1 124 ? 10.076 -0.157 3.409 1.00 96.88 124 GLY A N 1
ATOM 977 C CA . GLY A 1 124 ? 9.142 -0.894 2.560 1.00 96.88 124 GLY A CA 1
ATOM 978 C C . GLY A 1 124 ? 7.916 -0.070 2.170 1.00 96.88 124 GLY A C 1
ATOM 979 O O . GLY A 1 124 ? 6.802 -0.588 2.163 1.00 96.88 124 GLY A O 1
ATOM 980 N N . LYS A 1 125 ? 8.083 1.224 1.886 1.00 97.88 125 LYS A N 1
ATOM 981 C CA . LYS A 1 125 ? 7.002 2.100 1.409 1.00 97.88 125 LYS A CA 1
ATOM 982 C C . LYS A 1 125 ? 7.559 3.300 0.653 1.00 97.88 125 LYS A C 1
ATOM 984 O O . LYS A 1 125 ? 8.651 3.769 0.948 1.00 97.88 125 LYS A O 1
ATOM 989 N N . VAL A 1 126 ? 6.780 3.844 -0.277 1.00 98.31 126 VAL A N 1
ATOM 990 C CA . VAL A 1 126 ? 7.144 5.058 -1.026 1.00 98.31 126 VAL A CA 1
ATOM 991 C C . VAL A 1 126 ? 6.121 6.164 -0.805 1.00 98.31 126 VAL A C 1
ATOM 993 O O . VAL A 1 126 ? 4.912 5.922 -0.813 1.00 98.31 126 VAL A O 1
ATOM 996 N N . PHE A 1 127 ? 6.612 7.387 -0.604 1.00 97.62 127 PHE A N 1
ATOM 997 C CA . PHE A 1 127 ? 5.766 8.568 -0.486 1.00 97.62 127 PHE A CA 1
ATOM 998 C C . PHE A 1 127 ? 5.367 9.107 -1.865 1.00 97.62 127 PHE A C 1
ATOM 1000 O O . PHE A 1 127 ? 6.197 9.226 -2.766 1.00 97.62 127 PHE A O 1
ATOM 1007 N N . THR A 1 128 ? 4.109 9.503 -2.032 1.00 96.25 128 THR A N 1
ATOM 1008 C CA . THR A 1 128 ? 3.541 9.983 -3.304 1.00 96.25 128 THR A CA 1
ATOM 1009 C C . THR A 1 128 ? 3.903 11.429 -3.647 1.00 96.25 128 THR A C 1
ATOM 1011 O O . THR A 1 128 ? 3.643 11.901 -4.761 1.00 96.25 128 THR A O 1
ATOM 1014 N N . GLY A 1 129 ? 4.492 12.156 -2.696 1.00 94.56 129 GLY A N 1
ATOM 1015 C CA . GLY A 1 129 ? 4.714 13.596 -2.782 1.00 94.56 129 GLY A CA 1
ATOM 1016 C C . GLY A 1 129 ? 3.450 14.396 -2.467 1.00 94.56 129 GLY A C 1
ATOM 1017 O O . GLY A 1 129 ? 2.358 13.837 -2.344 1.00 94.56 129 GLY A O 1
ATOM 1018 N N . LEU A 1 130 ? 3.604 15.717 -2.384 1.00 94.81 130 LEU A N 1
ATOM 1019 C CA . LEU A 1 130 ? 2.528 16.660 -2.071 1.00 94.81 130 LEU A CA 1
ATOM 1020 C C . LEU A 1 130 ? 1.953 17.317 -3.330 1.00 94.81 130 LEU A C 1
ATOM 1022 O O . LEU A 1 130 ? 2.644 17.489 -4.341 1.00 94.81 130 LEU A O 1
ATOM 1026 N N . LYS A 1 131 ? 0.684 17.718 -3.261 1.00 91.62 131 LYS A N 1
ATOM 1027 C CA . LYS A 1 131 ? 0.049 18.581 -4.260 1.00 91.62 131 LYS A CA 1
ATOM 1028 C C . LYS A 1 131 ? 0.689 19.967 -4.178 1.00 91.62 131 LYS A C 1
ATOM 1030 O O . LYS A 1 131 ? 0.702 20.591 -3.119 1.00 91.62 131 LYS A O 1
ATOM 1035 N N . LYS A 1 132 ? 1.220 20.454 -5.302 1.00 89.06 132 LYS A N 1
ATOM 1036 C CA . LYS A 1 132 ? 1.965 21.725 -5.354 1.00 89.06 132 LYS A CA 1
ATOM 1037 C C . LYS A 1 132 ? 1.071 22.970 -5.392 1.00 89.06 132 LYS A C 1
ATOM 1039 O O . LYS A 1 132 ? 1.554 24.060 -5.116 1.00 89.06 132 LYS A O 1
ATOM 1044 N N . SER A 1 133 ? -0.197 22.834 -5.776 1.00 89.00 133 SER A N 1
ATOM 1045 C CA . SER A 1 133 ? -1.101 23.967 -5.995 1.00 89.00 133 SER A CA 1
ATOM 1046 C C . SER A 1 133 ? -2.578 23.576 -5.864 1.00 89.00 133 SER A C 1
ATOM 1048 O O . SER A 1 133 ? -2.923 22.395 -5.776 1.00 89.00 133 SER A O 1
ATOM 1050 N N . GLY A 1 134 ? -3.451 24.588 -5.866 1.00 91.94 134 GLY A N 1
ATOM 1051 C CA . GLY A 1 134 ? -4.902 24.439 -5.746 1.00 91.94 134 GLY A CA 1
ATOM 1052 C C . GLY A 1 134 ? -5.391 24.391 -4.297 1.00 91.94 134 GLY A C 1
ATOM 1053 O O . GLY A 1 134 ? -4.618 24.562 -3.361 1.00 91.94 134 GLY A O 1
ATOM 1054 N N . VAL A 1 135 ? -6.692 24.137 -4.122 1.00 91.62 135 VAL A N 1
ATOM 1055 C CA . VAL A 1 135 ? -7.366 24.108 -2.803 1.00 91.62 135 VAL A CA 1
ATOM 1056 C C . VAL A 1 135 ? -6.744 23.083 -1.848 1.00 91.62 135 VAL A C 1
ATOM 1058 O O . VAL A 1 135 ? -6.754 23.276 -0.642 1.00 91.62 135 VAL A O 1
ATOM 1061 N N . ASN A 1 136 ? -6.153 22.027 -2.403 1.00 89.31 136 ASN A N 1
ATOM 1062 C CA . ASN A 1 136 ? -5.559 20.923 -1.659 1.00 89.31 136 ASN A CA 1
ATOM 1063 C C . ASN A 1 136 ? -4.020 21.006 -1.593 1.00 89.31 136 ASN A C 1
ATOM 1065 O O . ASN A 1 136 ? -3.356 19.983 -1.430 1.00 89.31 136 ASN A O 1
ATOM 1069 N N . ALA A 1 137 ? -3.423 22.178 -1.831 1.00 93.81 137 ALA A N 1
ATOM 1070 C CA . ALA A 1 137 ? -1.971 22.333 -1.778 1.00 93.81 137 ALA A CA 1
ATOM 1071 C C . ALA A 1 137 ? -1.420 21.906 -0.406 1.00 93.81 137 ALA A C 1
ATOM 1073 O O . ALA A 1 137 ? -2.000 22.218 0.630 1.00 93.81 137 ALA A O 1
ATOM 1074 N N . GLY A 1 138 ? -0.302 21.179 -0.404 1.00 93.31 138 GLY A N 1
ATOM 1075 C CA . GLY A 1 138 ? 0.298 20.633 0.817 1.00 93.31 138 GLY A CA 1
ATOM 1076 C C . GLY A 1 138 ? -0.296 19.302 1.288 1.00 93.31 138 GLY A C 1
ATOM 1077 O O . GLY A 1 138 ? 0.301 18.659 2.144 1.00 93.31 138 GLY A O 1
ATOM 1078 N N . GLU A 1 139 ? -1.402 18.829 0.706 1.00 94.62 139 GLU A N 1
ATOM 1079 C CA . GLU A 1 139 ? -1.889 17.470 0.955 1.00 94.62 139 GLU A CA 1
ATOM 1080 C C . GLU A 1 139 ? -1.138 16.430 0.106 1.00 94.62 139 GLU A C 1
ATOM 1082 O O . GLU A 1 139 ? -0.728 16.736 -1.023 1.00 94.62 139 GLU A O 1
ATOM 1087 N N . PRO A 1 140 ? -1.018 15.173 0.568 1.00 96.00 140 PRO A N 1
ATOM 1088 C CA . PRO A 1 140 ? -0.445 14.104 -0.238 1.00 96.00 140 PRO A CA 1
ATOM 1089 C C . PRO A 1 140 ? -1.197 13.829 -1.551 1.00 96.00 140 PRO A C 1
ATOM 1091 O O . PRO A 1 140 ? -2.425 13.938 -1.655 1.00 96.00 140 PRO A O 1
ATOM 1094 N N . ASN A 1 141 ? -0.447 13.442 -2.586 1.00 93.81 141 ASN A N 1
ATOM 1095 C CA . ASN A 1 141 ? -1.005 13.005 -3.863 1.00 93.81 141 ASN A CA 1
ATOM 1096 C C . ASN A 1 141 ? -1.681 11.638 -3.718 1.00 93.81 141 ASN A C 1
ATOM 1098 O O . ASN A 1 141 ? -1.038 10.630 -3.449 1.00 93.81 141 ASN A O 1
ATOM 1102 N N . ARG A 1 142 ? -2.986 11.569 -3.983 1.00 94.06 142 ARG A N 1
ATOM 1103 C CA . ARG A 1 142 ? -3.717 10.301 -3.938 1.00 94.06 142 ARG A CA 1
ATOM 1104 C C . ARG A 1 142 ? -3.651 9.578 -5.281 1.00 94.06 142 ARG A C 1
ATOM 1106 O O . ARG A 1 142 ? -4.307 9.975 -6.244 1.00 94.06 142 ARG A O 1
ATOM 1113 N N . LEU A 1 143 ? -2.910 8.476 -5.330 1.00 95.62 143 LEU A N 1
ATOM 1114 C CA . LEU A 1 143 ? -2.753 7.651 -6.529 1.00 95.62 143 LEU A CA 1
ATOM 1115 C C . LEU A 1 143 ? -3.910 6.649 -6.659 1.00 95.62 143 LEU A C 1
ATOM 1117 O O . LEU A 1 143 ? -3.767 5.453 -6.429 1.00 95.62 143 LEU A O 1
ATOM 1121 N N . VAL A 1 144 ? -5.082 7.150 -7.055 1.00 94.81 144 VAL A N 1
ATOM 1122 C CA . VAL A 1 144 ? -6.357 6.405 -7.040 1.00 94.81 144 VAL A CA 1
ATOM 1123 C C . VAL A 1 144 ? -6.402 5.144 -7.909 1.00 94.81 144 VAL A C 1
ATOM 1125 O O . VAL A 1 144 ? -7.248 4.290 -7.659 1.00 94.81 144 VAL A O 1
ATOM 1128 N N . ARG A 1 145 ? -5.534 5.025 -8.926 1.00 95.06 145 ARG A N 1
ATOM 1129 C CA . ARG A 1 145 ? -5.472 3.833 -9.794 1.00 95.06 145 ARG A CA 1
ATOM 1130 C C . ARG A 1 145 ? -4.660 2.693 -9.190 1.00 95.06 145 ARG A C 1
ATOM 1132 O O . ARG A 1 145 ? -4.760 1.581 -9.691 1.00 95.06 145 ARG A O 1
ATOM 1139 N N . LEU A 1 146 ? -3.848 2.977 -8.170 1.00 96.31 146 LEU A N 1
ATOM 1140 C CA . LEU A 1 146 ? -3.033 1.952 -7.537 1.00 96.31 146 LEU A CA 1
ATOM 1141 C C . LEU A 1 146 ? -3.888 1.037 -6.681 1.00 96.31 146 LEU A C 1
ATOM 1143 O O . LEU A 1 146 ? -4.789 1.476 -5.958 1.00 96.31 146 LEU A O 1
ATOM 1147 N N . HIS A 1 147 ? -3.562 -0.238 -6.754 1.00 96.38 147 HIS A N 1
ATOM 1148 C CA . HIS A 1 147 ? -4.266 -1.292 -6.062 1.00 96.38 147 HIS A CA 1
ATOM 1149 C C . HIS A 1 147 ? -3.304 -2.467 -5.833 1.00 96.38 147 HIS A C 1
ATOM 1151 O O . HIS A 1 147 ? -2.147 -2.389 -6.229 1.00 96.38 147 HIS A O 1
ATOM 1157 N N . HIS A 1 148 ? -3.746 -3.543 -5.187 1.00 94.44 148 HIS A N 1
ATOM 1158 C CA . HIS A 1 148 ? -2.866 -4.670 -4.842 1.00 94.44 148 HIS A CA 1
ATOM 1159 C C . HIS A 1 148 ? -2.259 -5.417 -6.054 1.00 94.44 148 HIS A C 1
ATOM 1161 O O . HIS A 1 148 ? -1.291 -6.142 -5.890 1.00 94.44 148 HIS A O 1
ATOM 1167 N N . ASN A 1 149 ? -2.771 -5.224 -7.277 1.00 96.81 149 ASN A N 1
ATOM 1168 C CA . ASN A 1 149 ? -2.152 -5.737 -8.511 1.00 96.81 149 ASN A CA 1
ATOM 1169 C C . ASN A 1 149 ? -1.071 -4.801 -9.093 1.00 96.81 149 ASN A C 1
ATOM 1171 O O . ASN A 1 149 ? -0.459 -5.114 -10.115 1.00 96.81 149 ASN A O 1
ATOM 1175 N N . SER A 1 150 ? -0.897 -3.613 -8.517 1.00 98.44 150 SER A N 1
ATOM 1176 C CA . SER A 1 150 ? 0.058 -2.620 -8.993 1.00 98.44 150 SER A CA 1
ATOM 1177 C C . SER A 1 150 ? 1.472 -2.918 -8.503 1.00 98.44 150 SER A C 1
ATOM 1179 O O . SER A 1 150 ? 1.679 -3.462 -7.427 1.00 98.44 150 SER A O 1
ATOM 1181 N N . CYS A 1 151 ? 2.442 -2.439 -9.261 1.00 98.38 151 CYS A N 1
ATOM 1182 C CA . CYS A 1 151 ? 3.862 -2.464 -9.004 1.00 98.38 151 CYS A CA 1
ATOM 1183 C C . CYS A 1 151 ? 4.384 -1.021 -9.001 1.00 98.38 151 CYS A C 1
ATOM 1185 O O . CYS A 1 151 ? 4.059 -0.206 -9.878 1.00 98.38 151 CYS A O 1
ATOM 1187 N N . CYS A 1 152 ? 5.177 -0.708 -7.982 1.00 98.69 152 CYS A N 1
ATOM 1188 C CA . CYS A 1 152 ? 5.941 0.522 -7.878 1.00 98.69 152 CYS A CA 1
ATOM 1189 C C . CYS A 1 152 ? 7.358 0.253 -8.375 1.00 98.69 152 CYS A C 1
ATOM 1191 O O . CYS A 1 152 ? 8.080 -0.533 -7.771 1.00 98.69 152 CYS A O 1
ATOM 1193 N N . VAL A 1 153 ? 7.764 0.938 -9.439 1.00 98.69 153 VAL A N 1
ATOM 1194 C CA . VAL A 1 153 ? 9.128 0.927 -9.966 1.00 98.69 153 VAL A CA 1
ATOM 1195 C C . VAL A 1 153 ? 9.856 2.152 -9.440 1.00 98.69 153 VAL A C 1
ATOM 1197 O O . VAL A 1 153 ? 9.418 3.281 -9.657 1.00 98.69 153 VAL A O 1
ATOM 1200 N N . ILE A 1 154 ? 10.968 1.945 -8.751 1.00 98.56 154 ILE A N 1
ATOM 1201 C CA . ILE A 1 154 ? 11.840 3.023 -8.300 1.00 98.56 154 ILE A CA 1
ATOM 1202 C C . ILE A 1 154 ? 12.865 3.276 -9.400 1.00 98.56 154 ILE A C 1
ATOM 1204 O O . ILE A 1 154 ? 13.489 2.353 -9.927 1.00 98.56 154 ILE A O 1
ATOM 1208 N N . THR A 1 155 ? 13.012 4.541 -9.774 1.00 98.19 155 THR A N 1
ATOM 1209 C CA . THR A 1 155 ? 13.951 4.980 -10.802 1.00 98.19 155 THR A CA 1
ATOM 1210 C C . THR A 1 155 ? 14.852 6.070 -10.262 1.00 98.19 155 THR A C 1
ATOM 1212 O O . THR A 1 155 ? 14.427 6.908 -9.461 1.00 98.19 155 THR A O 1
ATOM 1215 N N . ALA A 1 156 ? 16.074 6.088 -10.772 1.00 96.25 156 ALA A N 1
ATOM 1216 C CA . ALA A 1 156 ? 17.062 7.103 -10.465 1.00 96.25 156 ALA A CA 1
ATOM 1217 C C . ALA A 1 156 ? 17.686 7.629 -11.754 1.00 96.25 156 ALA A C 1
ATOM 1219 O O . ALA A 1 156 ? 17.678 6.967 -12.796 1.00 96.25 156 ALA A O 1
ATOM 1220 N N . ARG A 1 157 ? 18.203 8.847 -11.660 1.00 94.81 157 ARG A N 1
ATOM 1221 C CA . ARG A 1 157 ? 19.034 9.486 -12.670 1.00 94.81 157 ARG A CA 1
ATOM 1222 C C . ARG A 1 157 ? 20.041 10.342 -11.926 1.00 94.81 157 ARG A C 1
ATOM 1224 O O . ARG A 1 157 ? 19.656 11.077 -11.019 1.00 94.81 157 ARG A O 1
ATOM 1231 N N . GLU A 1 158 ? 21.291 10.244 -12.324 1.00 90.00 158 GLU A N 1
ATOM 1232 C CA . GLU A 1 158 ? 22.371 11.093 -11.859 1.00 90.00 158 GLU A CA 1
ATOM 1233 C C . GLU A 1 158 ? 22.057 12.555 -12.250 1.00 90.00 158 GLU A C 1
ATOM 1235 O O . GLU A 1 158 ? 21.394 12.812 -13.265 1.00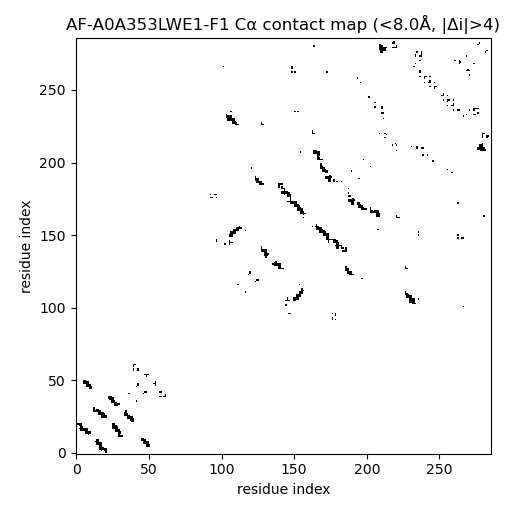 90.00 158 GLU A O 1
ATOM 1240 N N . GLU A 1 159 ? 22.452 13.524 -11.418 1.00 85.69 159 GLU A N 1
ATOM 1241 C CA . GLU A 1 159 ? 22.005 14.921 -11.566 1.00 85.69 159 GLU A CA 1
ATOM 1242 C C . GLU A 1 159 ? 22.344 15.497 -12.947 1.00 85.69 159 GLU A C 1
ATOM 1244 O O . GLU A 1 159 ? 21.454 16.039 -13.613 1.00 85.69 159 GLU A O 1
ATOM 1249 N N . ASP A 1 160 ? 23.577 15.258 -13.401 1.00 89.19 160 ASP A N 1
ATOM 1250 C CA . ASP A 1 160 ? 24.129 15.743 -14.671 1.00 89.19 160 ASP A CA 1
ATOM 1251 C C . ASP A 1 160 ? 23.930 14.781 -15.854 1.00 89.19 160 ASP A C 1
ATOM 1253 O O . ASP A 1 160 ? 24.252 15.118 -16.997 1.00 89.19 160 ASP A O 1
ATOM 1257 N N . ALA A 1 161 ? 23.396 13.580 -15.613 1.00 92.00 161 ALA A N 1
ATOM 1258 C CA . ALA A 1 161 ? 23.165 12.619 -16.683 1.00 92.00 161 ALA A CA 1
ATOM 1259 C C . ALA A 1 161 ? 21.938 13.013 -17.524 1.00 92.00 161 ALA A C 1
ATOM 1261 O O . ALA A 1 161 ? 20.917 13.476 -16.996 1.00 92.00 161 ALA A O 1
ATOM 1262 N N . PRO A 1 162 ? 21.982 12.816 -18.854 1.00 94.25 162 PRO A N 1
ATOM 1263 C CA . PRO A 1 162 ? 20.825 13.042 -19.703 1.00 94.25 162 PRO A CA 1
ATOM 1264 C C . PRO A 1 162 ? 19.689 12.083 -19.335 1.00 94.25 162 PRO A C 1
ATOM 1266 O O . PRO A 1 162 ? 19.900 10.936 -18.955 1.00 94.25 162 PRO A O 1
ATOM 1269 N N . GLU A 1 163 ? 18.446 12.521 -19.533 1.00 94.88 163 GLU A N 1
ATOM 1270 C CA . GLU A 1 163 ? 17.259 11.773 -19.100 1.00 94.88 163 GLU A CA 1
ATOM 1271 C C . GLU A 1 163 ? 17.183 10.344 -19.666 1.00 94.88 163 GLU A C 1
ATOM 1273 O O . GLU A 1 163 ? 16.673 9.457 -18.986 1.00 94.88 163 GLU A O 1
ATOM 1278 N N . LYS A 1 164 ? 17.750 10.102 -20.858 1.00 94.19 164 LYS A N 1
ATOM 1279 C CA . LYS A 1 164 ? 17.865 8.773 -21.489 1.00 94.19 164 LYS A CA 1
ATOM 1280 C C . LYS A 1 164 ? 18.595 7.732 -20.620 1.00 94.19 164 LYS A C 1
ATOM 1282 O O . LYS A 1 164 ? 18.380 6.543 -20.823 1.00 94.19 164 LYS A O 1
ATOM 1287 N N . GLU A 1 165 ? 19.427 8.176 -19.677 1.00 95.00 165 GLU A N 1
ATOM 1288 C CA . GLU A 1 165 ? 20.212 7.333 -18.764 1.00 95.00 165 GLU A CA 1
ATOM 1289 C C . GLU A 1 165 ? 19.462 6.990 -17.469 1.00 95.00 165 GLU A C 1
ATOM 1291 O O . GLU A 1 165 ? 19.966 6.210 -16.665 1.00 95.00 165 GLU A O 1
ATOM 1296 N N . ARG A 1 166 ? 18.228 7.493 -17.273 1.00 97.12 166 ARG A N 1
ATOM 1297 C CA . ARG A 1 166 ? 17.379 7.073 -16.149 1.00 97.12 166 ARG A CA 1
ATOM 1298 C C . ARG A 1 166 ? 17.279 5.550 -16.114 1.00 97.12 166 ARG A C 1
ATOM 1300 O O . ARG A 1 166 ? 16.852 4.928 -17.088 1.00 97.12 166 ARG A O 1
ATOM 1307 N N . ARG A 1 167 ? 17.569 4.976 -14.953 1.00 97.62 167 ARG A N 1
ATOM 1308 C CA . ARG A 1 167 ? 17.605 3.533 -14.708 1.00 97.62 167 ARG A CA 1
ATOM 1309 C C . ARG A 1 167 ? 16.549 3.094 -13.708 1.00 97.62 167 ARG A C 1
ATOM 1311 O O . ARG A 1 167 ? 16.139 3.867 -12.839 1.00 97.62 167 ARG A O 1
ATOM 1318 N N . VAL A 1 168 ? 16.117 1.845 -13.834 1.00 98.56 168 VAL A N 1
ATOM 1319 C CA . VAL A 1 168 ? 15.347 1.150 -12.798 1.00 98.56 168 VAL A CA 1
ATOM 1320 C C . VAL A 1 168 ? 16.315 0.701 -11.706 1.00 98.56 168 VAL A C 1
ATOM 1322 O O . VAL A 1 168 ? 17.319 0.068 -12.008 1.00 98.56 168 VAL A O 1
ATOM 1325 N N . VAL A 1 169 ? 16.028 1.034 -10.446 1.00 98.25 169 VAL A N 1
ATOM 1326 C CA . VAL A 1 169 ? 16.887 0.683 -9.290 1.00 98.25 169 VAL A CA 1
ATOM 1327 C C . VAL A 1 169 ? 16.277 -0.395 -8.401 1.00 98.25 169 VAL A C 1
ATOM 1329 O O . VAL A 1 169 ? 16.944 -0.996 -7.566 1.00 98.25 169 VAL A O 1
ATOM 1332 N N . GLY A 1 170 ? 14.990 -0.652 -8.579 1.00 98.31 170 GLY A N 1
ATOM 1333 C CA . GLY A 1 170 ? 14.261 -1.676 -7.860 1.00 98.31 170 GLY A CA 1
ATOM 1334 C C . GLY A 1 170 ? 12.770 -1.473 -8.030 1.00 98.31 170 GLY A C 1
ATOM 1335 O O . GLY A 1 170 ? 12.315 -0.502 -8.641 1.00 98.31 170 GLY A O 1
ATOM 1336 N N . LEU A 1 171 ? 12.002 -2.423 -7.527 1.00 98.44 171 LEU A N 1
ATOM 1337 C CA . LEU A 1 171 ? 10.557 -2.414 -7.649 1.00 98.44 171 LEU A CA 1
ATOM 1338 C C . LEU A 1 171 ? 9.917 -3.305 -6.593 1.00 98.44 171 LEU A C 1
ATOM 1340 O O . LEU A 1 171 ? 10.547 -4.209 -6.049 1.00 98.44 171 LEU A O 1
ATOM 1344 N N . PHE A 1 172 ? 8.648 -3.052 -6.309 1.00 98.62 172 PHE A N 1
ATOM 1345 C CA . PHE A 1 172 ? 7.856 -3.880 -5.410 1.00 98.62 172 PHE A CA 1
ATOM 1346 C C . PHE A 1 172 ? 6.393 -3.916 -5.836 1.00 98.62 172 PHE A C 1
ATOM 1348 O O . PHE A 1 172 ? 5.869 -2.931 -6.365 1.00 98.62 172 PHE A O 1
ATOM 1355 N N . MET A 1 173 ? 5.715 -5.033 -5.579 1.00 98.50 173 MET A N 1
ATOM 1356 C CA . MET A 1 173 ? 4.254 -5.072 -5.611 1.00 98.50 173 MET A CA 1
ATOM 1357 C C . MET A 1 173 ? 3.701 -4.187 -4.509 1.00 98.50 173 MET A C 1
ATOM 1359 O O . MET A 1 173 ? 4.228 -4.134 -3.403 1.00 98.50 173 MET A O 1
ATOM 1363 N N . VAL A 1 174 ? 2.616 -3.494 -4.798 1.00 98.06 174 VAL A N 1
ATOM 1364 C CA . VAL A 1 174 ? 1.861 -2.740 -3.809 1.00 98.06 174 VAL A CA 1
ATOM 1365 C C . VAL A 1 174 ? 1.248 -3.712 -2.793 1.00 98.06 174 VAL A C 1
ATOM 1367 O O . VAL A 1 174 ? 0.791 -4.791 -3.159 1.00 98.06 174 VAL A O 1
ATOM 1370 N N . GLY A 1 175 ? 1.234 -3.337 -1.511 1.00 97.12 175 GLY A N 1
ATOM 1371 C CA . GLY A 1 175 ? 0.781 -4.219 -0.433 1.00 97.12 175 GLY A CA 1
ATOM 1372 C C . GLY A 1 175 ? -0.618 -4.807 -0.665 1.00 97.12 175 GLY A C 1
ATOM 1373 O O . GLY A 1 175 ? -1.519 -4.117 -1.139 1.00 97.12 175 GLY A O 1
ATOM 1374 N N . GLU A 1 176 ? -0.815 -6.062 -0.256 1.00 93.25 176 GLU A N 1
ATOM 1375 C CA . GLU A 1 176 ? -1.978 -6.923 -0.565 1.00 93.25 176 GLU A CA 1
ATOM 1376 C C . GLU A 1 176 ? -3.344 -6.288 -0.290 1.00 93.25 176 GLU A C 1
ATOM 1378 O O . GLU A 1 176 ? -4.338 -6.535 -0.970 1.00 93.25 176 GLU A O 1
ATOM 1383 N N . SER A 1 177 ? -3.412 -5.451 0.741 1.00 92.12 177 SER A N 1
ATOM 1384 C CA . SER A 1 177 ? -4.653 -4.800 1.135 1.00 92.12 177 SER A CA 1
ATOM 1385 C C . SER A 1 177 ? -4.791 -3.399 0.536 1.00 92.12 177 SER A C 1
ATOM 1387 O O . SER A 1 177 ? -5.831 -2.762 0.692 1.00 92.12 177 SER A O 1
ATOM 1389 N N . PHE A 1 178 ? -3.759 -2.819 -0.069 1.00 95.50 178 PHE A N 1
ATOM 1390 C CA . PHE A 1 178 ? -3.739 -1.408 -0.444 1.00 95.50 178 PHE A CA 1
ATOM 1391 C C . PHE A 1 178 ? -4.780 -1.061 -1.516 1.00 95.50 178 PHE A C 1
ATOM 1393 O O . PHE A 1 178 ? -4.961 -1.750 -2.519 1.00 95.50 178 PHE A O 1
ATOM 1400 N N . VAL A 1 179 ? -5.451 0.070 -1.296 1.00 96.06 179 VAL A N 1
ATOM 1401 C CA . VAL A 1 179 ? -6.425 0.649 -2.221 1.00 96.06 179 VAL A CA 1
ATOM 1402 C C . VAL A 1 179 ? -6.112 2.133 -2.337 1.00 96.06 179 VAL A C 1
ATOM 1404 O O . VAL A 1 179 ? -6.377 2.895 -1.407 1.00 96.06 179 VAL A O 1
ATOM 1407 N N . GLY A 1 180 ? -5.595 2.570 -3.485 1.00 95.12 180 GLY A N 1
ATOM 1408 C CA . GLY A 1 180 ? -5.117 3.941 -3.681 1.00 95.12 180 GLY A CA 1
ATOM 1409 C C . GLY A 1 180 ? -6.179 5.010 -3.426 1.00 95.12 180 GLY A C 1
ATOM 1410 O O . GLY A 1 180 ? -5.873 6.094 -2.939 1.00 95.12 180 GLY A O 1
ATOM 1411 N N . LYS A 1 181 ? -7.461 4.700 -3.661 1.00 94.19 181 LYS A N 1
ATOM 1412 C CA . LYS A 1 181 ? -8.588 5.600 -3.356 1.00 94.19 181 LYS A CA 1
ATOM 1413 C C . LYS A 1 181 ? -8.741 5.915 -1.857 1.00 94.19 181 LYS A C 1
ATOM 1415 O O . LYS A 1 181 ? -9.280 6.973 -1.525 1.00 94.19 181 LYS A O 1
ATOM 1420 N N . LEU A 1 182 ? -8.285 5.018 -0.984 1.00 93.88 182 LEU A N 1
ATOM 1421 C CA . LEU A 1 182 ? -8.342 5.156 0.474 1.00 93.88 182 LEU A CA 1
ATOM 1422 C C . LEU A 1 182 ? -7.041 5.711 1.079 1.00 93.88 182 LEU A C 1
ATOM 1424 O O . LEU A 1 182 ? -6.969 5.867 2.291 1.00 93.88 182 LEU A O 1
ATOM 1428 N N . CYS A 1 183 ? -6.014 5.986 0.268 1.00 95.00 183 CYS A N 1
ATOM 1429 C CA . CYS A 1 183 ? -4.739 6.505 0.757 1.00 95.00 183 CYS A CA 1
ATOM 1430 C C . CYS A 1 183 ? -4.861 8.000 1.100 1.00 95.00 183 CYS A C 1
ATOM 1432 O O . CYS A 1 183 ? -5.117 8.839 0.228 1.00 95.00 183 CYS A O 1
ATOM 1434 N N . GLU A 1 184 ? -4.711 8.317 2.384 1.00 92.88 184 GLU A N 1
ATOM 1435 C CA . GLU A 1 184 ? -4.805 9.680 2.924 1.00 92.88 184 GLU A CA 1
ATOM 1436 C C . GLU A 1 184 ? -3.439 10.243 3.325 1.00 92.88 184 GLU A C 1
ATOM 1438 O O . GLU A 1 184 ? -3.208 11.438 3.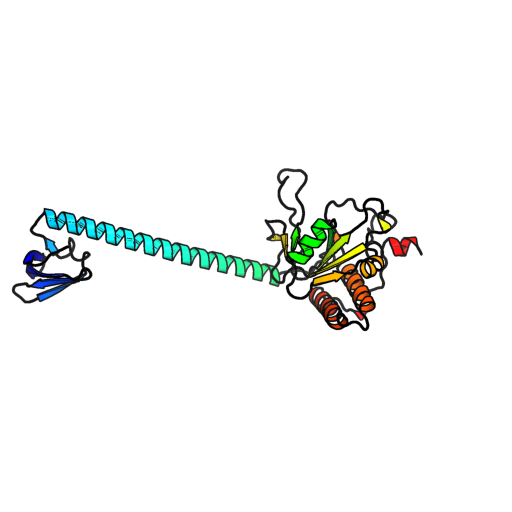173 1.00 92.88 184 GLU A O 1
ATOM 1443 N N . ASP A 1 185 ? -2.522 9.383 3.768 1.00 95.81 185 ASP A N 1
ATOM 1444 C CA . ASP A 1 185 ? -1.178 9.739 4.236 1.00 95.81 185 ASP A CA 1
ATOM 1445 C C . ASP A 1 185 ? -0.138 9.859 3.111 1.00 95.81 185 ASP A C 1
ATOM 1447 O O . ASP A 1 185 ? 0.953 10.375 3.333 1.00 95.81 185 ASP A O 1
ATOM 1451 N N . GLY A 1 186 ? -0.471 9.400 1.902 1.00 96.31 186 GLY A N 1
ATOM 1452 C CA . GLY A 1 186 ? 0.425 9.403 0.749 1.00 96.31 186 GLY A CA 1
ATOM 1453 C C . GLY A 1 186 ? 1.505 8.329 0.772 1.00 96.31 186 GLY A C 1
ATOM 1454 O O . GLY A 1 186 ? 2.430 8.416 -0.031 1.00 96.31 186 GLY A O 1
ATOM 1455 N N . TYR A 1 187 ? 1.430 7.337 1.659 1.00 97.88 187 TYR A N 1
ATOM 1456 C CA . TYR A 1 187 ? 2.380 6.228 1.666 1.00 97.88 187 TYR A CA 1
ATOM 1457 C C . TYR A 1 187 ? 1.788 4.996 0.990 1.00 97.88 187 TYR A C 1
ATOM 1459 O O . TYR A 1 187 ? 0.691 4.538 1.308 1.00 97.88 187 TYR A O 1
ATOM 1467 N N . ILE A 1 188 ? 2.549 4.437 0.053 1.00 98.25 188 ILE A N 1
ATOM 1468 C CA . ILE A 1 188 ? 2.219 3.176 -0.606 1.00 98.25 188 ILE A CA 1
ATOM 1469 C C . ILE A 1 188 ? 3.130 2.102 -0.014 1.00 98.25 188 ILE A C 1
ATOM 1471 O O . ILE A 1 188 ? 4.336 2.153 -0.268 1.00 98.25 188 ILE A O 1
ATOM 1475 N N . PRO A 1 189 ? 2.594 1.159 0.779 1.00 98.19 189 PRO A N 1
ATOM 1476 C CA . PRO A 1 189 ? 3.375 0.069 1.336 1.00 98.19 189 PRO A CA 1
ATOM 1477 C C . PRO A 1 189 ? 3.733 -0.944 0.249 1.00 98.19 189 PRO A C 1
ATOM 1479 O O . PRO A 1 189 ? 2.935 -1.210 -0.657 1.00 98.19 189 PRO A O 1
ATOM 1482 N N . ALA A 1 190 ? 4.918 -1.523 0.372 1.00 98.19 190 ALA A N 1
ATOM 1483 C CA . ALA A 1 190 ? 5.351 -2.670 -0.398 1.00 98.19 190 ALA A CA 1
ATOM 1484 C C . ALA A 1 190 ? 4.658 -3.947 0.087 1.00 98.19 190 ALA A C 1
ATOM 1486 O O . ALA A 1 190 ? 4.233 -4.066 1.239 1.00 98.19 190 ALA A O 1
ATOM 1487 N N . HIS A 1 191 ? 4.554 -4.909 -0.817 1.00 98.00 191 HIS A N 1
ATOM 1488 C CA . HIS A 1 191 ? 4.207 -6.284 -0.524 1.00 98.00 191 HIS A CA 1
ATOM 1489 C C . HIS A 1 191 ? 5.292 -6.917 0.355 1.00 98.00 191 HIS A C 1
ATOM 1491 O O . HIS A 1 191 ? 6.471 -6.572 0.253 1.00 98.00 191 HIS A O 1
ATOM 1497 N N . SER A 1 192 ? 4.886 -7.835 1.231 1.00 94.44 192 SER A N 1
ATOM 1498 C CA . SER A 1 192 ? 5.774 -8.548 2.160 1.00 94.44 192 SER A CA 1
ATOM 1499 C C . SER A 1 192 ? 6.858 -9.342 1.423 1.00 94.44 192 SER A C 1
ATOM 1501 O O . SER A 1 192 ? 8.027 -9.291 1.799 1.00 94.44 192 SER A O 1
ATOM 1503 N N . GLU A 1 193 ? 6.451 -10.049 0.369 1.00 96.00 193 GLU A N 1
ATOM 1504 C CA . GLU A 1 193 ? 7.304 -10.963 -0.402 1.00 96.00 193 GLU A CA 1
ATOM 1505 C C . GLU A 1 193 ? 7.885 -10.343 -1.685 1.00 96.00 193 GLU A C 1
ATOM 1507 O O . GLU A 1 193 ? 9.096 -10.367 -1.899 1.00 96.00 193 GLU A O 1
ATOM 1512 N N . TYR A 1 194 ? 7.042 -9.742 -2.529 1.00 97.88 194 TYR A N 1
ATOM 1513 C CA . TYR A 1 194 ? 7.433 -9.287 -3.866 1.00 97.88 194 TYR A CA 1
ATOM 1514 C C . TYR A 1 194 ? 8.038 -7.882 -3.863 1.00 97.88 194 TYR A C 1
ATOM 1516 O O . TYR A 1 194 ? 7.385 -6.885 -4.189 1.00 97.88 194 TYR A O 1
ATOM 1524 N N . ARG A 1 195 ? 9.311 -7.809 -3.474 1.00 97.12 195 ARG A N 1
ATOM 1525 C CA . ARG A 1 195 ? 10.127 -6.592 -3.456 1.00 97.12 195 ARG A CA 1
ATOM 1526 C C . ARG A 1 195 ? 11.564 -6.915 -3.844 1.00 97.12 195 ARG A C 1
ATOM 1528 O O . ARG A 1 195 ? 12.108 -7.922 -3.408 1.00 97.12 195 ARG A O 1
ATOM 1535 N N . LEU A 1 196 ? 12.174 -6.042 -4.634 1.00 96.56 196 LEU A N 1
ATOM 1536 C CA . LEU A 1 196 ? 13.521 -6.226 -5.154 1.00 96.56 196 LEU A CA 1
ATOM 1537 C C . LEU A 1 196 ? 14.269 -4.893 -5.190 1.00 96.56 196 LEU A C 1
ATOM 1539 O O . LEU A 1 196 ? 13.739 -3.884 -5.665 1.00 96.56 196 LEU A O 1
ATOM 1543 N N . ARG A 1 197 ? 15.523 -4.918 -4.740 1.00 97.56 197 ARG A N 1
ATOM 1544 C CA . ARG A 1 197 ? 16.502 -3.845 -4.924 1.00 97.56 197 ARG A CA 1
ATOM 1545 C C . ARG A 1 197 ? 17.619 -4.371 -5.819 1.00 97.56 197 ARG A C 1
ATOM 1547 O O . ARG A 1 197 ? 18.141 -5.448 -5.561 1.00 97.56 197 ARG A O 1
ATOM 1554 N N . LEU A 1 198 ? 17.957 -3.625 -6.862 1.00 98.00 198 LEU A N 1
ATOM 1555 C CA . LEU A 1 198 ? 19.009 -3.994 -7.806 1.00 98.00 198 LEU A CA 1
ATOM 1556 C C . LEU A 1 198 ? 20.352 -3.440 -7.335 1.00 98.00 198 LEU A C 1
ATOM 1558 O O . LEU A 1 198 ? 20.404 -2.374 -6.713 1.00 98.00 198 LEU A O 1
ATOM 1562 N N . SER A 1 199 ? 21.439 -4.131 -7.676 1.00 96.75 199 SER A N 1
ATOM 1563 C CA . SER A 1 199 ? 22.771 -3.533 -7.574 1.00 96.75 199 SER A CA 1
ATOM 1564 C C . SER A 1 199 ? 22.938 -2.415 -8.611 1.00 96.75 199 SER A C 1
ATOM 1566 O O . SER A 1 199 ? 22.222 -2.363 -9.615 1.00 96.75 199 SER A O 1
ATOM 1568 N N . ASP A 1 200 ? 23.911 -1.525 -8.417 1.00 94.94 200 ASP A N 1
ATOM 1569 C CA . ASP A 1 200 ? 24.185 -0.471 -9.402 1.00 94.94 200 ASP A CA 1
ATOM 1570 C C . ASP A 1 200 ? 24.585 -1.034 -10.774 1.00 94.94 200 ASP A C 1
ATOM 1572 O O . ASP A 1 200 ? 24.236 -0.463 -11.810 1.00 94.94 200 ASP A O 1
ATOM 1576 N N . GLU A 1 201 ? 25.285 -2.171 -10.804 1.00 96.19 201 GLU A N 1
ATOM 1577 C CA . GLU A 1 201 ? 25.661 -2.849 -12.048 1.00 96.19 201 GLU A CA 1
ATOM 1578 C C . GLU A 1 201 ? 24.446 -3.409 -12.794 1.00 96.19 201 GLU A C 1
ATOM 1580 O O . GLU A 1 201 ? 24.375 -3.315 -14.020 1.00 96.19 201 GLU A O 1
ATOM 1585 N N . GLU A 1 202 ? 23.471 -3.959 -12.070 1.00 97.50 202 GLU A N 1
ATOM 1586 C CA . GLU A 1 202 ? 22.211 -4.449 -12.636 1.00 97.50 202 GLU A CA 1
ATOM 1587 C C . GLU A 1 202 ? 21.324 -3.297 -13.103 1.00 97.50 202 GLU A C 1
ATOM 1589 O O . GLU A 1 202 ? 20.819 -3.317 -14.225 1.00 97.50 202 GLU A O 1
ATOM 1594 N N . ALA A 1 203 ? 21.190 -2.253 -12.282 1.00 97.50 203 ALA A N 1
ATOM 1595 C CA . ALA A 1 203 ? 20.385 -1.081 -12.596 1.00 97.50 203 ALA A CA 1
ATOM 1596 C C . ALA A 1 203 ? 20.853 -0.402 -13.894 1.00 97.50 203 ALA A C 1
ATOM 1598 O O . ALA A 1 203 ? 20.033 -0.025 -14.732 1.00 97.50 203 ALA A O 1
ATOM 1599 N N . ARG A 1 204 ? 22.171 -0.306 -14.123 1.00 95.81 204 ARG A N 1
ATOM 1600 C CA . ARG A 1 204 ? 22.740 0.240 -15.372 1.00 95.81 204 ARG A CA 1
ATOM 1601 C C . ARG A 1 204 ? 22.338 -0.544 -16.627 1.00 95.81 204 ARG A C 1
ATOM 1603 O O . ARG A 1 204 ? 22.343 0.028 -17.715 1.00 95.81 204 ARG A O 1
ATOM 1610 N N . LYS A 1 205 ? 21.964 -1.821 -16.500 1.00 97.44 205 LYS A N 1
ATOM 1611 C CA . LYS A 1 205 ? 21.482 -2.660 -17.613 1.00 97.44 205 LYS A CA 1
ATOM 1612 C C . LYS A 1 205 ? 19.982 -2.487 -17.888 1.00 97.44 205 LYS A C 1
ATOM 1614 O O . LYS A 1 205 ? 19.492 -3.002 -18.892 1.00 97.44 205 LYS A O 1
ATOM 1619 N N . LEU A 1 206 ? 19.262 -1.745 -17.042 1.00 98.00 206 LEU A N 1
ATOM 1620 C CA . LEU A 1 206 ? 17.808 -1.558 -17.102 1.00 98.00 206 LEU A CA 1
ATOM 1621 C C . LEU A 1 206 ? 17.429 -0.074 -17.283 1.00 98.00 206 LEU A C 1
ATOM 1623 O O . LEU A 1 206 ? 16.824 0.538 -16.393 1.00 98.00 206 LEU A O 1
ATOM 1627 N N . PRO A 1 207 ? 17.758 0.541 -18.436 1.00 97.75 207 PRO A N 1
ATOM 1628 C CA . PRO A 1 207 ? 17.350 1.911 -18.719 1.00 97.75 207 PRO A CA 1
ATOM 1629 C C . PRO A 1 207 ? 15.822 2.003 -18.817 1.00 97.75 207 PRO A C 1
ATOM 1631 O O . PRO A 1 207 ? 15.189 1.322 -19.620 1.00 97.75 207 PRO A O 1
ATOM 1634 N N . PHE A 1 208 ? 15.207 2.891 -18.037 1.00 98.06 208 PHE A N 1
ATOM 1635 C CA . PHE A 1 208 ? 13.751 3.047 -17.943 1.00 98.06 208 PHE A CA 1
ATOM 1636 C C . PHE A 1 208 ? 13.095 3.335 -19.306 1.00 98.06 208 PHE A C 1
ATOM 1638 O O . PHE A 1 208 ? 12.029 2.808 -19.634 1.00 98.06 208 PHE A O 1
ATOM 1645 N N . TRP A 1 209 ? 13.763 4.134 -20.141 1.00 97.38 209 TRP A N 1
ATOM 1646 C CA . TRP A 1 209 ? 13.278 4.510 -21.472 1.00 97.38 209 TRP A CA 1
ATOM 1647 C C . TRP A 1 209 ? 13.352 3.384 -22.509 1.00 97.38 209 TRP A C 1
ATOM 1649 O O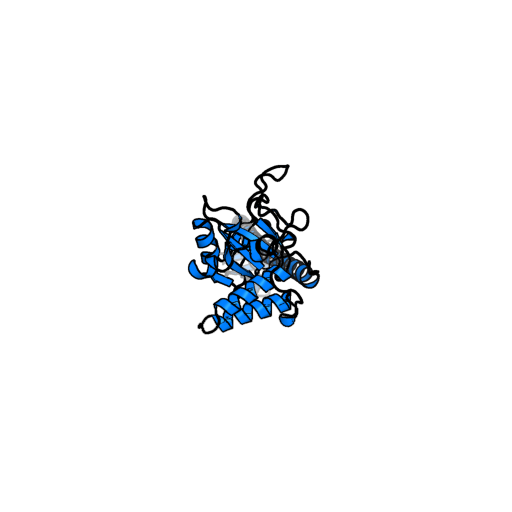 . TRP A 1 209 ? 12.801 3.541 -23.600 1.00 97.38 209 TRP A O 1
ATOM 1659 N N . LYS A 1 210 ? 13.975 2.239 -22.186 1.00 97.75 210 LYS A N 1
ATOM 1660 C CA . LYS A 1 210 ? 13.857 1.003 -22.982 1.00 97.75 210 LYS A CA 1
ATOM 1661 C C . LYS A 1 210 ? 12.413 0.509 -23.031 1.00 97.75 210 LYS A C 1
ATOM 1663 O O . LYS A 1 210 ? 11.985 -0.013 -24.056 1.00 97.75 210 LYS A O 1
ATOM 1668 N N . TYR A 1 211 ? 11.669 0.717 -21.948 1.00 98.00 211 TYR A N 1
ATOM 1669 C CA . TYR A 1 211 ? 10.302 0.225 -21.776 1.00 98.00 211 TYR A CA 1
ATOM 1670 C C . TYR A 1 211 ? 9.277 1.326 -22.025 1.00 98.00 211 TYR A C 1
ATOM 1672 O O . TYR A 1 211 ? 8.351 1.164 -22.814 1.00 98.00 211 TYR A O 1
ATOM 1680 N N . TYR A 1 212 ? 9.463 2.475 -21.374 1.00 97.06 212 TYR A N 1
ATOM 1681 C CA . TYR A 1 212 ? 8.477 3.545 -21.391 1.00 97.06 212 TYR A CA 1
ATOM 1682 C C . TYR A 1 212 ? 8.508 4.339 -22.700 1.00 97.06 212 TYR A C 1
ATOM 1684 O O . TYR A 1 212 ? 9.564 4.761 -23.183 1.00 97.06 212 TYR A O 1
ATOM 1692 N N . VAL A 1 213 ? 7.323 4.655 -23.219 1.00 95.25 213 VAL A N 1
ATOM 1693 C CA . VAL A 1 213 ? 7.142 5.618 -24.307 1.00 95.25 213 VAL A CA 1
ATOM 1694 C C . VAL A 1 213 ? 5.900 6.465 -24.068 1.00 95.25 213 VAL A C 1
ATOM 1696 O O . VAL A 1 213 ? 4.851 5.983 -23.655 1.00 95.25 213 VAL A O 1
ATOM 1699 N N . ASN A 1 214 ? 5.997 7.763 -24.343 1.00 93.12 214 ASN A N 1
ATOM 1700 C CA . ASN A 1 214 ? 4.811 8.601 -24.432 1.00 93.12 214 ASN A CA 1
ATOM 1701 C C . ASN A 1 214 ? 4.296 8.561 -25.871 1.00 93.12 214 ASN A C 1
ATOM 1703 O O . ASN A 1 214 ? 4.881 9.208 -26.733 1.00 93.12 214 ASN A O 1
ATOM 1707 N N . GLU A 1 215 ? 3.193 7.863 -26.133 1.00 91.25 215 GLU A N 1
ATOM 1708 C CA . GLU A 1 215 ? 2.673 7.712 -27.503 1.00 91.25 215 GLU A CA 1
ATOM 1709 C C . GLU A 1 215 ? 2.279 9.044 -28.167 1.00 91.25 215 GLU A C 1
ATOM 1711 O O . GLU A 1 215 ? 2.284 9.150 -29.390 1.00 91.25 215 GLU A O 1
ATOM 1716 N N . ARG A 1 216 ? 2.006 10.106 -27.392 1.00 90.81 216 ARG A N 1
ATOM 1717 C CA . ARG A 1 216 ? 1.789 11.451 -27.963 1.00 90.81 216 ARG A CA 1
ATOM 1718 C C . ARG A 1 216 ? 3.081 12.097 -28.462 1.00 90.81 216 ARG A C 1
ATOM 1720 O O . ARG A 1 216 ? 3.038 12.928 -29.362 1.00 90.81 216 ARG A O 1
ATOM 1727 N N . TYR A 1 217 ? 4.213 11.741 -27.859 1.00 90.81 217 TYR A N 1
ATOM 1728 C CA . TYR A 1 217 ? 5.530 12.305 -28.147 1.00 90.81 217 TYR A CA 1
ATOM 1729 C C . TYR A 1 217 ? 6.599 11.198 -28.125 1.00 90.81 217 TYR A C 1
ATOM 1731 O O . TYR A 1 217 ? 7.460 11.190 -27.243 1.00 90.81 217 TYR A O 1
ATOM 1739 N N . PRO A 1 218 ? 6.563 10.248 -29.077 1.00 89.19 218 PRO A N 1
ATOM 1740 C CA . PRO A 1 218 ? 7.319 8.995 -28.986 1.00 89.19 218 PRO A CA 1
ATOM 1741 C C . PRO A 1 218 ? 8.838 9.169 -29.095 1.00 89.19 218 PRO A C 1
ATOM 1743 O O . PRO A 1 218 ? 9.584 8.287 -28.686 1.00 89.19 218 PRO A O 1
ATOM 1746 N N . LYS A 1 2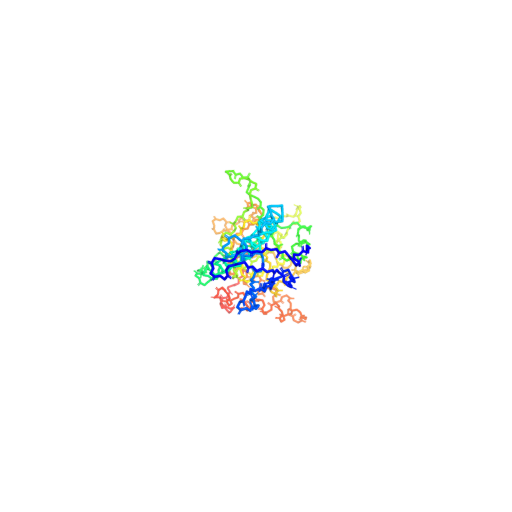19 ? 9.300 10.312 -29.616 1.00 86.25 219 LYS A N 1
ATOM 1747 C CA . LYS A 1 219 ? 10.724 10.671 -29.714 1.00 86.25 219 LYS A CA 1
ATOM 1748 C C . LYS A 1 219 ? 11.254 11.408 -28.475 1.00 86.25 219 LYS A C 1
ATOM 1750 O O . LYS A 1 219 ? 12.443 11.699 -28.405 1.00 86.25 219 LYS A O 1
ATOM 1755 N N . ASN A 1 220 ? 10.392 11.729 -27.505 1.00 89.88 220 ASN A N 1
ATOM 1756 C CA . ASN A 1 220 ? 10.760 12.544 -26.351 1.00 89.88 220 ASN A CA 1
ATOM 1757 C C . ASN A 1 220 ? 11.022 11.670 -25.118 1.00 89.88 220 ASN A C 1
ATOM 1759 O O . ASN A 1 220 ? 10.110 11.032 -24.593 1.00 89.88 220 ASN A O 1
ATOM 1763 N N . MET A 1 221 ? 12.249 11.731 -24.601 1.00 94.38 221 MET A N 1
ATOM 1764 C CA . MET A 1 221 ? 12.635 11.163 -23.306 1.00 94.38 221 MET A CA 1
ATOM 1765 C C . MET A 1 221 ? 12.728 12.283 -22.265 1.00 94.38 221 MET A C 1
ATOM 1767 O O . MET A 1 221 ? 13.800 12.827 -22.022 1.00 94.38 221 MET A O 1
ATOM 1771 N N . THR A 1 222 ? 11.589 12.698 -21.702 1.00 93.31 222 THR A N 1
ATOM 1772 C CA . THR A 1 222 ? 11.529 13.783 -20.703 1.00 93.31 222 THR A CA 1
ATOM 1773 C C . THR A 1 222 ? 10.698 13.408 -19.479 1.00 93.31 222 THR A C 1
ATOM 1775 O O . THR A 1 222 ? 9.577 12.902 -19.598 1.00 93.31 222 THR A O 1
ATOM 1778 N N . TRP A 1 223 ? 11.208 13.722 -18.283 1.00 92.19 223 TRP A N 1
ATOM 1779 C CA . TRP A 1 223 ? 10.507 13.543 -17.009 1.00 92.19 223 TRP A CA 1
ATOM 1780 C C . TRP A 1 223 ? 10.016 14.879 -16.433 1.00 92.19 223 TRP A C 1
ATOM 1782 O O . TRP A 1 223 ? 10.678 15.557 -15.659 1.00 92.19 223 TRP A O 1
ATOM 1792 N N . ASN A 1 224 ? 8.807 15.266 -16.827 1.00 87.06 224 ASN A N 1
ATOM 1793 C CA . ASN A 1 224 ? 8.085 16.474 -16.418 1.00 87.06 224 ASN A CA 1
ATOM 1794 C C . ASN A 1 224 ? 6.774 16.194 -15.645 1.00 87.06 224 ASN A C 1
ATOM 1796 O O . ASN A 1 224 ? 5.860 17.010 -15.661 1.00 87.06 224 ASN A O 1
ATOM 1800 N N . SER A 1 225 ? 6.642 15.034 -14.990 1.00 83.00 225 SER A N 1
ATOM 1801 C CA . SER A 1 225 ? 5.418 14.648 -14.250 1.00 83.00 225 SER A CA 1
ATOM 1802 C C . SER A 1 225 ? 5.524 14.843 -12.733 1.00 83.00 225 SER A C 1
ATOM 1804 O O . SER A 1 225 ? 4.680 14.366 -11.976 1.00 83.00 225 SER A O 1
ATOM 1806 N N . GLY A 1 226 ? 6.581 15.506 -12.266 1.00 88.94 226 GLY A N 1
ATOM 1807 C CA . GLY A 1 226 ? 6.885 15.588 -10.842 1.00 88.94 226 GLY A CA 1
ATOM 1808 C C . GLY A 1 226 ? 7.468 14.276 -10.324 1.00 88.94 226 GLY A C 1
ATOM 1809 O O . GLY A 1 226 ? 8.436 13.776 -10.880 1.00 88.94 226 GLY A O 1
ATOM 1810 N N . ARG A 1 227 ? 6.911 13.739 -9.237 1.00 92.25 227 ARG A N 1
ATOM 1811 C CA . ARG A 1 227 ? 7.520 12.618 -8.504 1.00 92.25 227 ARG A CA 1
ATOM 1812 C C . ARG A 1 227 ? 7.265 11.247 -9.128 1.00 92.25 227 ARG A C 1
ATOM 1814 O O . ARG A 1 227 ? 8.045 10.327 -8.915 1.00 92.25 227 ARG A O 1
ATOM 1821 N N . HIS A 1 228 ? 6.171 11.095 -9.867 1.00 95.44 228 HIS A N 1
ATOM 1822 C CA . HIS A 1 228 ? 5.743 9.790 -10.355 1.00 95.44 228 HIS A CA 1
ATOM 1823 C C . HIS A 1 228 ? 5.081 9.854 -11.732 1.00 95.44 228 HIS A C 1
ATOM 1825 O O . HIS A 1 228 ? 4.686 10.928 -12.198 1.00 95.44 228 HIS A O 1
ATOM 1831 N N . ARG A 1 229 ? 4.954 8.695 -12.385 1.00 95.25 229 ARG A N 1
ATOM 1832 C CA . ARG A 1 229 ? 4.185 8.489 -13.623 1.00 95.25 229 ARG A CA 1
ATOM 1833 C C . ARG A 1 229 ? 3.449 7.175 -13.578 1.00 95.25 229 ARG A C 1
ATOM 1835 O O . ARG A 1 229 ? 4.046 6.158 -13.250 1.00 95.25 229 ARG A O 1
ATOM 1842 N N . TYR A 1 230 ? 2.187 7.204 -13.983 1.00 96.81 230 TYR A N 1
ATOM 1843 C CA . TYR A 1 230 ? 1.490 5.979 -14.330 1.00 96.81 230 TYR A CA 1
ATOM 1844 C C . TYR A 1 230 ? 2.011 5.421 -15.647 1.00 96.81 230 TYR A C 1
ATOM 1846 O O . TYR A 1 230 ? 2.321 6.191 -16.558 1.00 96.81 230 TYR A O 1
ATOM 1854 N N . PHE A 1 231 ? 2.066 4.100 -15.741 1.00 97.31 231 PHE A N 1
ATOM 1855 C CA . PHE A 1 231 ? 2.510 3.412 -16.940 1.00 97.31 231 PHE A CA 1
ATOM 1856 C C . PHE A 1 231 ? 1.847 2.032 -17.088 1.00 97.31 231 PHE A C 1
ATOM 1858 O O . PHE A 1 231 ? 1.144 1.568 -16.181 1.00 97.31 231 PHE A O 1
ATOM 1865 N N . ASP A 1 232 ? 1.998 1.434 -18.268 1.00 97.50 232 ASP A N 1
ATOM 1866 C CA . ASP A 1 232 ? 1.301 0.217 -18.678 1.00 97.50 232 ASP A CA 1
ATOM 1867 C C . ASP A 1 232 ? 1.760 -1.043 -17.933 1.00 97.50 232 ASP A C 1
ATOM 1869 O O . ASP A 1 232 ? 2.943 -1.241 -17.657 1.00 97.50 232 ASP A O 1
ATOM 1873 N N . ASN A 1 233 ? 0.814 -1.950 -17.678 1.00 97.75 233 ASN A N 1
ATOM 1874 C CA . ASN A 1 233 ? 1.075 -3.240 -17.027 1.00 97.75 233 ASN A CA 1
ATOM 1875 C C . ASN A 1 233 ? 2.101 -4.069 -17.806 1.00 97.75 233 ASN A C 1
ATOM 1877 O O . ASN A 1 233 ? 2.955 -4.719 -17.211 1.00 97.75 233 ASN A O 1
ATOM 1881 N N . VAL A 1 234 ? 2.051 -3.991 -19.137 1.00 97.94 234 VAL A N 1
ATOM 1882 C CA . VAL A 1 234 ? 2.974 -4.699 -20.028 1.00 97.94 234 VAL A CA 1
ATOM 1883 C C . VAL A 1 234 ? 4.422 -4.260 -19.804 1.00 97.94 234 VAL A C 1
ATOM 1885 O O . VAL A 1 234 ? 5.308 -5.104 -19.785 1.00 97.94 234 VAL A O 1
ATOM 1888 N N . TRP A 1 235 ? 4.686 -2.971 -19.575 1.00 98.38 235 TRP A N 1
ATOM 1889 C CA . TRP A 1 235 ? 6.060 -2.501 -19.364 1.00 98.38 235 TRP A CA 1
ATOM 1890 C C . TRP A 1 235 ? 6.635 -2.971 -18.026 1.00 98.38 235 TRP A C 1
ATOM 1892 O O . TRP A 1 235 ? 7.832 -3.210 -17.936 1.00 98.38 235 TRP A O 1
ATOM 1902 N N . ALA A 1 236 ? 5.803 -3.152 -16.997 1.00 98.38 236 ALA A N 1
ATOM 1903 C CA . ALA A 1 236 ? 6.263 -3.722 -15.730 1.00 98.38 236 ALA A CA 1
ATOM 1904 C C . ALA A 1 236 ? 6.615 -5.206 -15.897 1.00 98.38 236 ALA A C 1
ATOM 1906 O O . ALA A 1 236 ? 7.654 -5.632 -15.402 1.00 98.38 236 ALA A O 1
ATOM 1907 N N . ALA A 1 237 ? 5.812 -5.962 -16.658 1.00 98.44 237 ALA A N 1
ATOM 1908 C CA . ALA A 1 237 ? 6.137 -7.345 -17.006 1.00 98.44 237 ALA A CA 1
ATOM 1909 C C . ALA A 1 237 ? 7.445 -7.442 -17.810 1.00 98.44 237 ALA A C 1
ATOM 1911 O O . ALA A 1 237 ? 8.279 -8.284 -17.507 1.00 98.44 237 ALA A O 1
ATOM 1912 N N . GLN A 1 238 ? 7.668 -6.543 -18.775 1.00 98.62 238 GLN A N 1
ATOM 1913 C CA . GLN A 1 238 ? 8.925 -6.475 -19.532 1.00 98.62 238 GLN A CA 1
ATOM 1914 C C . GLN A 1 238 ? 10.140 -6.194 -18.636 1.00 98.62 238 GLN A C 1
ATOM 1916 O O . GLN A 1 238 ? 11.183 -6.819 -18.801 1.00 98.62 238 GLN A O 1
ATOM 1921 N N . ILE A 1 239 ? 10.009 -5.259 -17.686 1.00 98.69 239 ILE A N 1
ATOM 1922 C CA . ILE A 1 239 ? 11.065 -4.969 -16.706 1.00 98.69 239 ILE A CA 1
ATOM 1923 C C . ILE A 1 239 ? 11.362 -6.223 -15.877 1.00 98.69 239 ILE A C 1
ATOM 1925 O O . ILE A 1 239 ? 12.522 -6.592 -15.739 1.00 98.69 239 ILE A O 1
ATOM 1929 N N . LEU A 1 240 ? 10.331 -6.897 -15.360 1.00 98.56 240 LEU A N 1
ATOM 1930 C CA . LEU A 1 240 ? 10.489 -8.126 -14.580 1.00 98.56 240 LEU A CA 1
ATOM 1931 C C . LEU A 1 240 ? 11.134 -9.257 -15.398 1.00 98.56 240 LEU A C 1
ATOM 1933 O O . LEU A 1 240 ? 12.050 -9.892 -14.890 1.00 98.56 240 LEU A O 1
ATOM 1937 N N . GLN A 1 241 ? 10.742 -9.460 -16.660 1.00 98.38 241 GLN A N 1
ATOM 1938 C CA . GLN A 1 241 ? 11.367 -10.445 -17.557 1.00 98.38 241 GLN A CA 1
ATOM 1939 C C . GLN A 1 241 ? 12.861 -10.188 -17.762 1.00 98.38 241 GLN A C 1
ATOM 1941 O O . GLN A 1 241 ? 13.667 -11.111 -17.667 1.00 98.38 241 GLN A O 1
ATOM 1946 N N . ASP A 1 242 ? 13.249 -8.935 -18.002 1.00 98.44 242 ASP A N 1
ATOM 1947 C CA . ASP A 1 242 ? 14.665 -8.601 -18.145 1.00 98.44 242 ASP A CA 1
ATOM 1948 C C . ASP A 1 242 ? 15.432 -8.802 -16.829 1.00 98.44 242 ASP A C 1
ATOM 1950 O O . ASP A 1 242 ? 16.593 -9.199 -16.854 1.00 98.44 242 ASP A O 1
ATOM 1954 N N . ILE A 1 243 ? 14.804 -8.567 -15.673 1.00 98.38 243 ILE A N 1
ATOM 1955 C CA . ILE A 1 243 ? 15.430 -8.838 -14.373 1.00 98.38 243 ILE A CA 1
ATOM 1956 C C . ILE A 1 243 ? 15.583 -10.342 -14.138 1.00 98.38 243 ILE A C 1
ATOM 1958 O O . ILE A 1 243 ? 16.645 -10.754 -13.682 1.00 98.38 243 ILE A O 1
ATOM 1962 N N . VAL A 1 244 ? 14.583 -11.164 -14.476 1.00 98.25 244 VAL A N 1
ATOM 1963 C CA . VAL A 1 244 ? 14.702 -12.633 -14.428 1.00 98.25 244 VAL A CA 1
ATOM 1964 C C . VAL A 1 244 ? 15.911 -13.081 -15.248 1.00 98.25 244 VAL A C 1
ATOM 1966 O O . VAL A 1 244 ? 16.758 -13.807 -14.736 1.00 98.25 244 VAL A O 1
ATOM 1969 N N . ALA A 1 245 ? 16.048 -12.578 -16.479 1.00 97.75 245 ALA A N 1
ATOM 1970 C CA . ALA A 1 245 ? 17.190 -12.889 -17.337 1.00 97.75 245 ALA A CA 1
ATOM 1971 C C . ALA A 1 245 ? 18.532 -12.422 -16.739 1.00 97.75 245 ALA A C 1
ATOM 1973 O O . ALA A 1 245 ? 19.545 -13.100 -16.877 1.00 97.75 245 ALA A O 1
ATOM 1974 N N . LEU A 1 246 ? 18.563 -11.280 -16.043 1.00 97.25 246 LEU A N 1
ATOM 1975 C CA . LEU A 1 246 ? 19.769 -10.808 -15.348 1.00 97.25 246 LEU A CA 1
ATOM 1976 C C . LEU A 1 246 ? 20.154 -11.671 -14.143 1.00 97.25 246 LEU A C 1
ATOM 1978 O O . LEU A 1 246 ? 21.332 -11.714 -13.792 1.00 97.25 246 LEU A O 1
ATOM 1982 N N . LYS A 1 247 ? 19.175 -12.315 -13.505 1.00 97.19 247 LYS A N 1
ATOM 1983 C CA . LYS A 1 247 ? 19.360 -13.178 -12.333 1.00 97.19 247 LYS A CA 1
ATOM 1984 C C . LYS A 1 247 ? 19.481 -14.657 -12.706 1.00 97.19 247 LYS A C 1
ATOM 1986 O O . LYS A 1 247 ? 19.564 -15.498 -11.820 1.00 97.19 247 LYS A O 1
ATOM 1991 N N . GLU A 1 248 ? 19.500 -14.997 -13.993 1.00 96.19 248 GLU A N 1
ATOM 1992 C CA . GLU A 1 248 ? 19.652 -16.379 -14.440 1.00 96.19 248 GLU A CA 1
ATOM 1993 C C . GLU A 1 248 ? 20.958 -16.985 -13.902 1.00 96.19 248 GLU A C 1
ATOM 1995 O O . GLU A 1 248 ? 22.044 -16.424 -14.051 1.00 96.19 248 GLU A O 1
ATOM 2000 N N . GLY A 1 249 ? 20.839 -18.133 -13.230 1.00 95.00 249 GLY A N 1
ATOM 2001 C CA . GLY A 1 249 ? 21.970 -18.818 -12.601 1.00 95.00 249 GLY A CA 1
ATOM 2002 C C . GLY A 1 249 ? 22.441 -18.226 -11.266 1.00 95.00 249 GLY A C 1
ATOM 2003 O O . GLY A 1 249 ? 23.466 -18.677 -10.758 1.00 95.00 249 GLY A O 1
ATOM 2004 N N . THR A 1 250 ? 21.727 -17.252 -10.689 1.00 96.19 250 THR A N 1
ATOM 2005 C CA . THR A 1 250 ? 21.979 -16.760 -9.325 1.00 96.19 250 THR A CA 1
ATOM 2006 C C . THR A 1 250 ? 20.982 -17.346 -8.323 1.00 96.19 250 THR A C 1
ATOM 2008 O O . THR A 1 250 ? 19.908 -17.820 -8.695 1.00 96.19 250 THR A O 1
ATOM 2011 N N . ASP A 1 251 ? 21.307 -17.259 -7.031 1.00 95.62 251 ASP A N 1
ATOM 2012 C CA . ASP A 1 251 ? 20.434 -17.728 -5.942 1.00 95.62 251 ASP A CA 1
ATOM 2013 C C . ASP A 1 251 ? 19.117 -16.927 -5.832 1.00 95.62 251 ASP A C 1
ATOM 2015 O O . ASP A 1 251 ? 18.172 -17.363 -5.179 1.00 95.62 251 ASP A O 1
ATOM 2019 N N . GLU A 1 252 ? 19.027 -15.755 -6.473 1.00 95.31 252 GLU A N 1
ATOM 2020 C CA . GLU A 1 252 ? 17.828 -14.904 -6.477 1.00 95.31 252 GLU A CA 1
ATOM 2021 C C . GLU A 1 252 ? 16.859 -15.236 -7.625 1.00 95.31 252 GLU A C 1
ATOM 2023 O O . GLU A 1 252 ? 15.754 -14.690 -7.669 1.00 95.31 252 GLU A O 1
ATOM 2028 N N . TYR A 1 253 ? 17.247 -16.117 -8.556 1.00 97.19 253 TYR A N 1
ATOM 2029 C CA . TYR A 1 253 ? 16.461 -16.435 -9.751 1.00 97.19 253 TYR A CA 1
ATOM 2030 C C . TYR A 1 253 ? 15.023 -16.850 -9.420 1.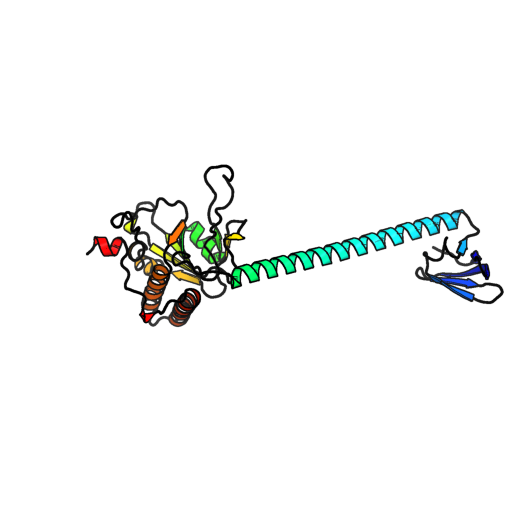00 97.19 253 TYR A C 1
ATOM 2032 O O . TYR A 1 253 ? 14.076 -16.255 -9.933 1.00 97.19 253 TYR A O 1
ATOM 2040 N N . GLU A 1 254 ? 14.848 -17.831 -8.529 1.00 97.56 254 GLU A N 1
ATOM 2041 C CA . GLU A 1 254 ? 13.525 -18.367 -8.177 1.00 97.56 254 GLU A CA 1
ATOM 2042 C C . GLU A 1 254 ? 12.625 -17.298 -7.546 1.00 97.56 254 GLU A C 1
ATOM 2044 O O . GLU A 1 254 ? 11.432 -17.227 -7.842 1.00 97.56 254 GLU A O 1
ATOM 2049 N N . GLN A 1 255 ? 13.201 -16.415 -6.724 1.00 97.06 255 GLN A N 1
ATOM 2050 C CA . GLN A 1 255 ? 12.460 -15.322 -6.098 1.00 97.06 255 GLN A CA 1
ATOM 2051 C C . GLN A 1 255 ? 11.954 -14.318 -7.141 1.00 97.06 255 GLN A C 1
ATOM 2053 O O . GLN A 1 255 ? 10.803 -13.878 -7.078 1.00 97.06 255 GLN A O 1
ATOM 2058 N N . VAL A 1 256 ? 12.802 -13.933 -8.097 1.00 97.62 256 VAL A N 1
ATOM 2059 C CA . VAL A 1 256 ? 12.427 -12.972 -9.142 1.00 97.62 256 VAL A CA 1
ATOM 2060 C C . VAL A 1 256 ? 11.460 -13.599 -10.146 1.00 97.62 256 VAL A C 1
ATOM 2062 O O . VAL A 1 256 ? 10.508 -12.934 -10.557 1.00 97.62 256 VAL A O 1
ATOM 2065 N N . GLN A 1 257 ? 11.641 -14.875 -10.488 1.00 98.31 257 GLN A N 1
ATOM 2066 C CA . GLN A 1 257 ? 10.700 -15.614 -11.326 1.00 98.31 257 GLN A CA 1
ATOM 2067 C C . GLN A 1 257 ? 9.316 -15.681 -10.663 1.00 98.31 257 GLN A C 1
ATOM 2069 O O . GLN A 1 257 ? 8.323 -15.313 -11.286 1.00 98.31 257 GLN A O 1
ATOM 2074 N N . GLY A 1 258 ? 9.248 -16.011 -9.368 1.00 98.25 258 GLY A N 1
ATOM 2075 C CA . GLY A 1 258 ? 7.993 -15.986 -8.613 1.00 98.25 258 GLY A CA 1
ATOM 2076 C C . GLY A 1 258 ? 7.351 -14.593 -8.544 1.00 98.25 258 GLY A C 1
ATOM 2077 O O . GLY A 1 258 ? 6.126 -14.470 -8.541 1.00 98.25 258 GLY A O 1
ATOM 2078 N N . PHE A 1 259 ? 8.154 -13.521 -8.537 1.00 98.38 259 PHE A N 1
ATOM 2079 C CA . PHE A 1 259 ? 7.643 -12.152 -8.655 1.00 98.38 259 PHE A CA 1
ATOM 2080 C C . PHE A 1 259 ? 7.007 -11.928 -10.037 1.00 98.38 259 PHE A C 1
ATOM 2082 O O . PHE A 1 259 ? 5.865 -11.469 -10.111 1.00 98.38 259 PHE A O 1
ATOM 2089 N N . LEU A 1 260 ? 7.686 -12.278 -11.132 1.00 98.56 260 LEU A N 1
ATOM 2090 C CA . LEU A 1 260 ? 7.115 -12.160 -12.478 1.00 98.56 260 LEU A CA 1
ATOM 2091 C C . LEU A 1 260 ? 5.790 -12.930 -12.607 1.00 98.56 260 LEU A C 1
ATOM 2093 O O . LEU A 1 260 ? 4.798 -12.347 -13.053 1.00 98.56 260 LEU A O 1
ATOM 2097 N N . GLU A 1 261 ? 5.758 -14.184 -12.157 1.00 98.44 261 GLU A N 1
ATOM 2098 C CA . GLU A 1 261 ? 4.572 -15.048 -12.193 1.00 98.44 261 GLU A CA 1
ATOM 2099 C C . GLU A 1 261 ? 3.401 -14.419 -11.436 1.00 98.44 261 GLU A C 1
ATOM 2101 O O . GLU A 1 261 ? 2.311 -14.237 -11.990 1.00 98.44 261 GLU A O 1
ATOM 2106 N N . HIS A 1 262 ? 3.646 -13.985 -10.196 1.00 98.31 262 HIS A N 1
ATOM 2107 C CA . HIS A 1 262 ? 2.639 -13.313 -9.385 1.00 98.31 262 HIS A CA 1
ATOM 2108 C C . HIS A 1 262 ? 2.147 -12.017 -10.044 1.00 98.31 262 HIS A C 1
ATOM 2110 O O . HIS A 1 262 ? 0.943 -11.770 -10.129 1.00 98.31 262 HIS A O 1
ATOM 2116 N N . PHE A 1 263 ? 3.052 -11.178 -10.558 1.00 98.44 263 PHE A N 1
ATOM 2117 C CA . PHE A 1 263 ? 2.670 -9.943 -11.242 1.00 98.44 263 PHE A CA 1
ATOM 2118 C C . PHE A 1 263 ? 1.766 -10.227 -12.451 1.00 98.44 263 PHE A C 1
ATOM 2120 O O . PHE A 1 263 ? 0.747 -9.547 -12.641 1.00 98.44 263 PHE A O 1
ATOM 2127 N N . CYS A 1 264 ? 2.126 -11.227 -13.256 1.00 98.19 264 CYS A N 1
ATOM 2128 C CA . CYS A 1 264 ? 1.372 -11.653 -14.428 1.00 98.19 264 CYS A CA 1
ATOM 2129 C C . CYS A 1 264 ? -0.013 -12.188 -14.051 1.00 98.19 264 CYS A C 1
ATOM 2131 O O . CYS A 1 264 ? -1.002 -11.753 -14.647 1.00 98.19 264 CYS A O 1
ATOM 2133 N N . GLU A 1 265 ? -0.115 -13.035 -13.023 1.00 97.38 265 GLU A N 1
ATOM 2134 C CA . GLU A 1 265 ? -1.390 -13.535 -12.498 1.00 97.38 265 GLU A CA 1
ATOM 2135 C C . GLU A 1 265 ? -2.304 -12.377 -12.070 1.00 97.38 265 GLU A C 1
ATOM 2137 O O . GLU A 1 265 ? -3.434 -12.237 -12.556 1.00 97.38 265 GLU A O 1
ATOM 2142 N N . MET A 1 266 ? -1.780 -11.476 -11.236 1.00 96.31 266 MET A N 1
ATOM 2143 C CA . MET A 1 266 ? -2.522 -10.335 -10.697 1.00 96.31 266 MET A CA 1
ATOM 2144 C C . MET A 1 266 ? -3.014 -9.369 -11.781 1.00 96.31 266 MET A C 1
ATOM 2146 O O . MET A 1 266 ? -4.057 -8.727 -11.622 1.00 96.31 266 MET A O 1
ATOM 2150 N N . ASN A 1 267 ? -2.288 -9.267 -12.898 1.00 97.19 267 ASN A N 1
ATOM 2151 C CA . ASN A 1 267 ? -2.618 -8.383 -14.017 1.00 97.19 267 ASN A CA 1
ATOM 2152 C C . ASN A 1 267 ? -3.249 -9.106 -15.218 1.00 97.19 267 ASN A C 1
ATOM 2154 O O . ASN A 1 267 ? -3.536 -8.449 -16.221 1.00 97.19 267 ASN A O 1
ATOM 2158 N N . ARG A 1 268 ? -3.526 -10.415 -15.111 1.00 96.19 268 ARG A N 1
ATOM 2159 C CA . ARG A 1 268 ? -4.076 -11.268 -16.184 1.00 96.19 268 ARG A CA 1
ATOM 2160 C C . ARG A 1 268 ? -3.256 -11.206 -17.476 1.00 96.19 268 ARG A C 1
ATOM 2162 O O . ARG A 1 268 ? -3.812 -11.121 -18.572 1.00 96.19 268 ARG A O 1
ATOM 2169 N N . LEU A 1 269 ? -1.937 -11.223 -17.331 1.00 96.75 269 LEU A N 1
ATOM 2170 C CA . LEU A 1 269 ? -0.985 -11.298 -18.431 1.00 96.75 269 LEU A CA 1
ATOM 2171 C C . LEU A 1 269 ? -0.493 -12.739 -18.581 1.00 96.75 269 LEU A C 1
ATOM 2173 O O . LEU A 1 269 ? -0.408 -13.479 -17.605 1.00 96.75 269 LEU A O 1
ATOM 2177 N N . ARG A 1 270 ? -0.161 -13.130 -19.811 1.00 95.31 270 ARG A N 1
ATOM 2178 C CA . ARG A 1 270 ? 0.574 -14.368 -20.087 1.00 95.31 270 ARG A CA 1
ATOM 2179 C C . ARG A 1 270 ? 2.014 -13.987 -20.374 1.00 95.31 270 ARG A C 1
ATOM 2181 O O . ARG A 1 270 ? 2.243 -13.174 -21.263 1.00 95.31 270 ARG A O 1
ATOM 2188 N N . GLU A 1 271 ? 2.964 -14.574 -19.657 1.00 90.62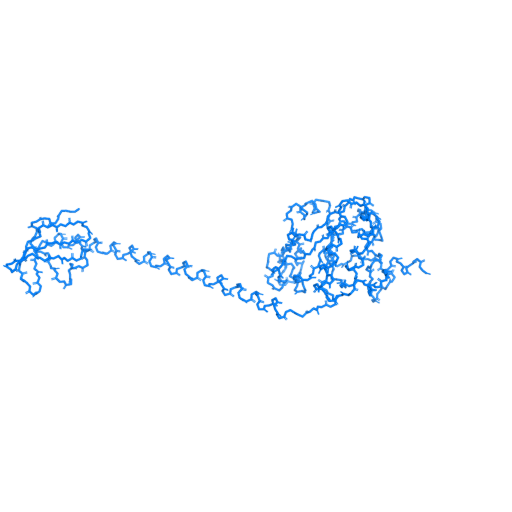 271 GLU A N 1
ATOM 2189 C CA . GLU A 1 271 ? 4.391 -14.269 -19.828 1.00 90.62 271 GLU A CA 1
ATOM 2190 C C . GLU A 1 271 ? 4.860 -14.461 -21.274 1.00 90.62 271 GLU A C 1
ATOM 2192 O O . GLU A 1 271 ? 5.574 -13.619 -21.811 1.00 90.62 271 GLU A O 1
ATOM 2197 N N . THR A 1 272 ? 4.371 -15.511 -21.940 1.00 92.44 272 THR A N 1
ATOM 2198 C CA . THR A 1 272 ? 4.672 -15.824 -23.348 1.00 92.44 272 THR A CA 1
ATOM 2199 C C . THR A 1 272 ? 4.192 -14.770 -24.343 1.00 92.44 272 THR A C 1
ATOM 2201 O O . THR A 1 272 ? 4.662 -14.746 -25.476 1.00 92.44 272 THR A O 1
ATOM 2204 N N . ASP A 1 273 ? 3.238 -13.925 -23.947 1.00 94.44 273 ASP A N 1
ATOM 2205 C CA . ASP A 1 273 ? 2.633 -12.913 -24.814 1.00 94.44 273 ASP A CA 1
ATOM 2206 C C . ASP A 1 273 ? 3.196 -11.514 -24.574 1.00 94.44 273 ASP A C 1
ATOM 2208 O O . ASP A 1 273 ? 2.818 -10.573 -25.277 1.00 94.44 273 ASP A O 1
ATOM 2212 N N . VAL A 1 274 ? 4.043 -11.343 -23.555 1.00 95.81 274 VAL A N 1
ATOM 2213 C CA . VAL A 1 274 ? 4.648 -10.047 -23.262 1.00 95.81 274 VAL A CA 1
ATOM 2214 C C . VAL A 1 274 ? 5.562 -9.691 -24.442 1.00 95.81 274 VAL A C 1
ATOM 2216 O O . VAL A 1 274 ? 6.525 -10.407 -24.713 1.00 95.81 274 VAL A O 1
ATOM 2219 N N . PRO A 1 275 ? 5.268 -8.615 -25.196 1.00 96.44 275 PRO A N 1
ATOM 2220 C CA . PRO A 1 275 ? 6.074 -8.246 -26.348 1.00 96.44 275 PRO A CA 1
ATOM 2221 C C . PRO A 1 275 ? 7.447 -7.753 -25.897 1.00 96.44 275 PRO A C 1
ATOM 2223 O O . PRO A 1 275 ? 7.610 -7.279 -24.771 1.00 96.44 275 PRO A O 1
ATOM 2226 N N . SER A 1 276 ? 8.420 -7.759 -26.804 1.00 96.12 276 SER A N 1
ATOM 2227 C CA . SER A 1 276 ? 9.718 -7.140 -26.537 1.00 96.12 276 SER A CA 1
ATOM 2228 C C . SER A 1 276 ? 9.580 -5.637 -26.230 1.00 96.12 276 SER A C 1
ATOM 2230 O O . SER A 1 276 ? 8.673 -4.977 -26.757 1.00 96.12 276 SER A O 1
ATOM 2232 N N . PRO A 1 277 ? 10.477 -5.066 -25.403 1.00 97.06 277 PRO A N 1
ATOM 2233 C CA . PRO A 1 277 ? 10.472 -3.639 -25.104 1.00 97.06 277 PRO A CA 1
ATOM 2234 C C . PRO A 1 277 ? 10.543 -2.784 -26.373 1.00 97.06 277 PRO A C 1
ATOM 2236 O O . PRO A 1 277 ? 11.383 -3.001 -27.243 1.00 97.06 277 PRO A O 1
ATOM 2239 N N . ASN A 1 278 ? 9.656 -1.794 -26.463 1.00 96.12 278 ASN A N 1
ATOM 2240 C CA . ASN A 1 278 ? 9.562 -0.871 -27.596 1.00 96.12 278 ASN A CA 1
ATOM 2241 C C . ASN A 1 278 ? 9.401 0.577 -27.101 1.00 96.12 278 ASN A C 1
ATOM 2243 O O . ASN A 1 278 ? 8.568 1.341 -27.601 1.00 96.12 278 ASN A O 1
ATOM 2247 N N . GLY A 1 279 ? 10.147 0.919 -26.049 1.00 96.31 279 GLY A N 1
ATOM 2248 C CA . GLY A 1 279 ? 10.166 2.247 -25.449 1.00 96.31 279 GLY A CA 1
ATOM 2249 C C . GLY A 1 279 ? 10.877 3.285 -26.316 1.00 96.31 279 GLY A C 1
ATOM 2250 O O . GLY A 1 279 ? 11.434 2.981 -27.375 1.00 96.31 279 GLY A O 1
ATOM 2251 N N . ALA A 1 280 ? 10.879 4.535 -25.854 1.00 96.06 280 ALA A N 1
ATOM 2252 C CA . ALA A 1 280 ? 11.442 5.664 -26.597 1.00 96.06 280 ALA A CA 1
ATOM 2253 C C . ALA A 1 280 ? 12.930 5.476 -26.944 1.00 96.06 280 ALA A C 1
ATOM 2255 O O . ALA A 1 280 ? 13.357 5.880 -28.024 1.00 96.06 280 ALA A O 1
ATOM 2256 N N . LEU A 1 281 ? 13.705 4.833 -26.063 1.00 95.50 281 LEU A N 1
ATOM 2257 C CA . LEU A 1 281 ? 15.121 4.555 -26.303 1.00 95.50 281 LEU A CA 1
ATOM 2258 C C . LEU A 1 281 ? 15.314 3.541 -27.439 1.00 95.50 281 LEU A C 1
ATOM 2260 O O . LEU A 1 281 ? 16.119 3.781 -28.329 1.00 95.50 281 LEU A O 1
ATOM 2264 N N . VAL A 1 282 ? 14.533 2.454 -27.448 1.00 94.88 282 VAL A N 1
ATOM 2265 C CA . VAL A 1 282 ? 14.589 1.422 -28.501 1.00 94.88 282 VAL A CA 1
ATOM 2266 C C . VAL A 1 282 ? 14.185 2.018 -29.849 1.00 94.88 282 VAL A C 1
ATOM 2268 O O . VAL A 1 282 ? 14.886 1.842 -30.841 1.00 94.88 282 VAL A O 1
ATOM 2271 N N . ARG A 1 283 ? 13.097 2.798 -29.874 1.00 93.25 283 ARG A N 1
ATOM 2272 C CA . ARG A 1 283 ? 12.589 3.455 -31.090 1.00 93.25 283 ARG A CA 1
ATOM 2273 C C . ARG A 1 283 ? 13.534 4.516 -31.656 1.00 93.25 283 ARG A C 1
ATOM 2275 O O . ARG A 1 283 ? 13.451 4.813 -32.838 1.00 93.25 283 ARG A O 1
ATOM 2282 N N . ALA A 1 284 ? 14.373 5.133 -30.825 1.00 88.88 284 ALA A N 1
ATOM 2283 C CA . ALA A 1 284 ? 15.344 6.132 -31.270 1.00 88.88 284 ALA A CA 1
ATOM 2284 C C . ALA A 1 284 ? 16.616 5.509 -31.871 1.00 88.88 284 ALA A C 1
ATOM 2286 O O . ALA A 1 284 ? 17.367 6.209 -32.548 1.00 88.88 284 ALA A O 1
ATOM 2287 N N . SER A 1 285 ? 16.871 4.228 -31.594 1.00 80.31 285 SER A N 1
ATOM 2288 C CA . SER A 1 285 ? 18.020 3.472 -32.104 1.00 80.31 285 SER A CA 1
ATOM 2289 C C . SER A 1 285 ? 17.694 2.584 -33.311 1.00 80.31 285 SER A C 1
ATOM 2291 O O . SER A 1 285 ? 18.618 2.004 -33.877 1.00 80.31 285 SER A O 1
ATOM 2293 N N . ALA A 1 286 ? 16.414 2.469 -33.678 1.00 65.81 286 ALA A N 1
ATOM 2294 C CA . ALA A 1 286 ? 15.919 1.765 -34.863 1.00 65.81 286 ALA A CA 1
ATOM 2295 C C . ALA A 1 286 ? 15.828 2.704 -36.075 1.00 65.81 286 ALA A C 1
ATOM 2297 O O . ALA A 1 286 ? 16.122 2.231 -37.194 1.00 65.81 286 ALA A O 1
#

Radius of gyration: 35.09 Å; Cα contacts (8 Å, |Δi|>4): 450; chains: 1; bounding box: 68×43×100 Å

Nearest PDB structures (foldseek):
  7egt-assembly2_B  TM=8.280E-01  e=4.447E-03  Thermus thermophilus
  8fnj-assembly1_B  TM=6.725E-01  e=3.554E-01  Homo sapiens
  6puz-assembly1_B-2  TM=6.782E-01  e=6.424E-01  Saccharolobus solfataricus P2
  6puy-assembly1_B  TM=6.757E-01  e=6.424E-01  Saccharolobus solfataricus P2
  9c9m-assembly1_B  TM=7.091E-01  e=8.140E-01  Human immunodeficiency virus 1

Mean predicted aligned error: 8.02 Å

pLDDT: mean 93.58, std 4.99, range [60.69, 98.69]

Secondary structure (DSSP, 8-state):
---TT-EEEETTTEEEEEEEE-SSEEEEEETTEEEEEETTTTBTTTEEESSHHHHHHHHHHHHHHHHHHHHHHHHHHHHHHHHHHHHHHHHHHHHHHHTPPPPSS-EEEEE--HHHHHHHHHHTEEE--B--SSTTTTSBP--TT-BTT-EEEEEE--TTS-GGG-EEEEEEEEPTT-BGGG-SS-EEEEEEEEEEE--HHHHTT-BGGGT---TTSTT-----STTEEEE-HHHHHHHHHHHHHHTTTSTTHHHHHHHHHHHHHHHT--GGG-PPP--HHHHHH-